Protein AF-A0A1Q3ULG1-F1 (afdb_monomer_lite)

Radius of gyration: 17.2 Å; chains: 1; bounding box: 39×34×48 Å

Structure (mmCIF, N/CA/C/O backbone):
data_AF-A0A1Q3ULG1-F1
#
_entry.id   AF-A0A1Q3ULG1-F1
#
loop_
_atom_site.group_PDB
_atom_site.id
_atom_site.type_symbol
_atom_site.label_atom_id
_atom_site.label_alt_id
_atom_site.label_comp_id
_atom_site.label_asym_id
_atom_site.label_entity_id
_atom_site.label_seq_id
_atom_site.pdbx_PDB_ins_code
_atom_site.Cartn_x
_atom_site.Cartn_y
_atom_site.Cartn_z
_atom_site.occupancy
_atom_site.B_iso_or_equiv
_atom_site.auth_seq_id
_atom_site.auth_comp_id
_atom_site.auth_asym_id
_atom_site.auth_atom_id
_atom_site.pdbx_PDB_model_num
ATOM 1 N N . MET A 1 1 ? -0.174 -8.444 -23.005 1.00 52.91 1 MET A N 1
ATOM 2 C CA . MET A 1 1 ? 0.351 -9.029 -21.732 1.00 52.91 1 MET A CA 1
ATOM 3 C C . MET A 1 1 ? 1.870 -8.876 -21.611 1.00 52.91 1 MET A C 1
ATOM 5 O O . MET A 1 1 ? 2.324 -8.535 -20.531 1.00 52.91 1 MET A O 1
ATOM 9 N N . ARG A 1 2 ? 2.656 -9.067 -22.691 1.00 59.84 2 ARG A N 1
ATOM 10 C CA . ARG A 1 2 ? 4.055 -8.578 -22.752 1.00 59.84 2 ARG A CA 1
ATOM 11 C C . ARG A 1 2 ? 4.136 -7.047 -22.811 1.00 59.84 2 ARG A C 1
ATOM 13 O O . ARG A 1 2 ? 5.069 -6.466 -22.284 1.00 59.84 2 ARG A O 1
ATOM 20 N N . ASP A 1 3 ? 3.102 -6.418 -23.359 1.00 74.88 3 ASP A N 1
ATOM 21 C CA . ASP A 1 3 ? 3.116 -4.992 -23.697 1.00 74.88 3 ASP A CA 1
ATOM 22 C C . ASP A 1 3 ? 3.191 -4.072 -22.470 1.00 74.88 3 ASP A C 1
ATOM 24 O O . ASP A 1 3 ? 3.969 -3.128 -22.480 1.00 74.88 3 ASP A O 1
ATOM 28 N N . GLU A 1 4 ? 2.459 -4.374 -21.388 1.00 80.62 4 GLU A N 1
ATOM 29 C CA . GLU A 1 4 ? 2.543 -3.586 -20.148 1.00 80.62 4 GLU A CA 1
ATOM 30 C C . GLU A 1 4 ? 3.914 -3.728 -19.485 1.00 80.62 4 GLU A C 1
ATOM 32 O O . GLU A 1 4 ? 4.510 -2.740 -19.079 1.00 80.62 4 GLU A O 1
ATOM 37 N N . PHE A 1 5 ? 4.427 -4.958 -19.399 1.00 81.12 5 PHE A N 1
ATOM 38 C CA . PHE A 1 5 ? 5.724 -5.257 -18.796 1.00 81.12 5 PHE A CA 1
ATOM 39 C C . PHE A 1 5 ? 6.861 -4.518 -19.520 1.00 81.12 5 PHE A C 1
ATOM 41 O O . PHE A 1 5 ? 7.727 -3.918 -18.885 1.00 81.12 5 PHE A O 1
ATOM 48 N N . ASP A 1 6 ? 6.831 -4.525 -20.853 1.00 85.62 6 ASP A N 1
ATOM 49 C CA . ASP A 1 6 ? 7.816 -3.832 -21.683 1.00 85.62 6 ASP A CA 1
ATOM 50 C C . ASP A 1 6 ? 7.650 -2.302 -21.607 1.00 85.62 6 ASP A C 1
ATOM 52 O O . ASP A 1 6 ? 8.640 -1.567 -21.651 1.00 85.62 6 ASP A O 1
ATOM 56 N N . GLU A 1 7 ? 6.421 -1.800 -21.440 1.00 86.75 7 GLU A N 1
ATOM 57 C CA . GLU A 1 7 ? 6.158 -0.373 -21.229 1.00 86.75 7 GLU A CA 1
ATOM 58 C C . GLU A 1 7 ? 6.724 0.123 -19.892 1.00 86.75 7 GLU A C 1
ATOM 60 O O . GLU A 1 7 ? 7.352 1.182 -19.865 1.00 86.75 7 GLU A O 1
ATOM 65 N N . GLN A 1 8 ? 6.596 -0.659 -18.812 1.00 87.94 8 GLN A N 1
ATOM 66 C CA . GLN A 1 8 ? 7.225 -0.347 -17.520 1.00 87.94 8 GLN A CA 1
ATOM 67 C C . GLN A 1 8 ? 8.741 -0.187 -17.665 1.00 87.94 8 GLN A C 1
ATOM 69 O O . GLN A 1 8 ? 9.297 0.829 -17.250 1.00 87.94 8 GLN A O 1
ATOM 74 N N . LEU A 1 9 ? 9.405 -1.158 -18.304 1.00 89.19 9 LEU A N 1
ATOM 75 C CA . LEU A 1 9 ? 10.852 -1.113 -18.535 1.00 89.19 9 LEU A CA 1
ATOM 76 C C . LEU A 1 9 ? 11.263 0.096 -19.371 1.00 89.19 9 LEU A C 1
ATOM 78 O O . LEU A 1 9 ? 12.255 0.755 -19.082 1.00 89.19 9 LEU A O 1
ATOM 82 N N . LYS A 1 10 ? 10.490 0.417 -20.409 1.00 88.44 10 LYS A N 1
ATOM 83 C CA . LYS A 1 10 ? 10.790 1.557 -21.274 1.00 88.44 10 LYS A CA 1
ATOM 84 C C . LYS A 1 10 ? 10.717 2.892 -20.530 1.00 88.44 10 LYS A C 1
ATOM 86 O O . LYS A 1 10 ? 11.463 3.806 -20.871 1.00 88.44 10 LYS A O 1
ATOM 91 N N . VAL A 1 11 ? 9.783 3.030 -19.590 1.00 86.75 11 VAL A N 1
ATOM 92 C CA . VAL A 1 11 ? 9.526 4.300 -18.897 1.00 86.75 11 VAL A CA 1
ATOM 93 C C . VAL A 1 11 ? 10.407 4.466 -17.662 1.00 86.75 11 VAL A C 1
ATOM 95 O O . VAL A 1 11 ? 10.855 5.577 -17.397 1.00 86.75 11 VAL A O 1
ATOM 98 N N . PHE A 1 12 ? 10.659 3.389 -16.920 1.00 86.81 12 PHE A N 1
ATOM 99 C CA . PHE A 1 12 ? 11.265 3.470 -15.589 1.00 86.81 12 PHE A CA 1
ATOM 100 C C . PHE A 1 12 ? 12.675 2.886 -15.491 1.00 86.81 12 PHE A C 1
ATOM 102 O O . PHE A 1 12 ? 13.294 3.012 -14.438 1.00 86.81 12 PHE A O 1
ATOM 109 N N . SER A 1 13 ? 13.201 2.263 -16.549 1.00 86.50 13 SER A N 1
ATOM 110 C CA . SER A 1 13 ? 14.554 1.700 -16.539 1.00 86.50 13 SER A CA 1
ATOM 111 C C . SER A 1 13 ? 15.532 2.553 -17.332 1.00 86.50 13 SER A C 1
ATOM 113 O O . SER A 1 13 ? 15.244 3.017 -18.436 1.00 86.50 13 SER A O 1
ATOM 115 N N . THR A 1 14 ? 16.742 2.691 -16.800 1.00 82.56 14 THR A N 1
ATOM 116 C CA . THR A 1 14 ? 17.884 3.200 -17.566 1.00 82.56 14 THR A CA 1
ATOM 117 C C . THR A 1 14 ? 18.517 2.071 -18.385 1.00 82.56 14 THR A C 1
ATOM 119 O O . THR A 1 14 ? 18.387 0.890 -18.053 1.00 82.56 14 THR A O 1
ATOM 122 N N . SER A 1 15 ? 19.233 2.407 -19.463 1.00 80.06 15 SER A N 1
ATOM 123 C CA . SER A 1 15 ? 19.935 1.401 -20.277 1.00 80.06 15 SER A CA 1
ATOM 124 C C . SER A 1 15 ? 21.000 0.631 -19.491 1.00 80.06 15 SER A C 1
ATOM 126 O O . SER A 1 15 ? 21.289 -0.513 -19.827 1.00 80.06 15 SER A O 1
ATOM 128 N N . GLU A 1 16 ? 21.571 1.243 -18.451 1.00 86.75 16 GLU A N 1
ATOM 129 C CA . GLU A 1 16 ? 22.626 0.655 -17.619 1.00 86.75 16 GLU A CA 1
ATOM 130 C C . GLU A 1 16 ? 22.080 -0.389 -16.630 1.00 86.75 16 GLU A C 1
ATOM 132 O O . GLU A 1 16 ? 22.762 -1.369 -16.340 1.00 86.75 16 GLU A O 1
ATOM 137 N N . ASN A 1 17 ? 20.823 -0.242 -16.187 1.00 90.75 17 ASN A N 1
ATOM 138 C CA . ASN A 1 17 ? 20.198 -1.089 -15.161 1.00 90.75 17 ASN A CA 1
ATOM 139 C C . ASN A 1 17 ? 18.977 -1.882 -15.662 1.00 90.75 17 ASN A C 1
ATOM 141 O O . ASN A 1 17 ? 18.183 -2.398 -14.867 1.00 90.75 17 ASN A O 1
ATOM 145 N N . LEU A 1 18 ? 18.829 -2.037 -16.982 1.00 92.38 18 LEU A N 1
ATOM 146 C CA . LEU A 1 18 ? 17.688 -2.725 -17.594 1.00 92.38 18 LEU A CA 1
ATOM 147 C C . LEU A 1 18 ? 17.491 -4.152 -17.052 1.00 92.38 18 LEU A C 1
ATOM 149 O O . LEU A 1 18 ? 16.367 -4.559 -16.753 1.00 92.38 18 LEU A O 1
ATOM 153 N N . ASP A 1 19 ? 18.577 -4.909 -16.881 1.00 94.25 19 ASP A N 1
ATOM 154 C CA . ASP A 1 19 ? 18.513 -6.281 -16.364 1.00 94.25 19 ASP A CA 1
ATOM 155 C C . ASP A 1 19 ? 18.068 -6.346 -14.896 1.00 94.25 19 ASP A C 1
ATOM 157 O O . ASP A 1 19 ? 17.386 -7.297 -14.502 1.00 94.25 19 ASP A O 1
ATOM 161 N N . VAL A 1 20 ? 18.425 -5.342 -14.087 1.00 94.81 20 VAL A N 1
ATOM 162 C CA . VAL A 1 20 ? 17.999 -5.230 -12.683 1.00 94.81 20 VAL A CA 1
ATOM 163 C C . VAL A 1 20 ? 16.495 -4.981 -12.628 1.00 94.81 20 VAL A C 1
ATOM 165 O O . VAL A 1 20 ? 15.762 -5.767 -12.025 1.00 94.81 20 VAL A O 1
ATOM 168 N N . SER A 1 21 ? 16.024 -3.966 -13.355 1.00 94.88 21 SER A N 1
ATOM 169 C CA . SER A 1 21 ? 14.599 -3.638 -13.468 1.00 94.88 21 SER A CA 1
ATOM 170 C C . SER A 1 21 ? 13.768 -4.817 -13.982 1.00 94.88 21 SER A C 1
ATOM 172 O O . SER A 1 21 ? 12.706 -5.131 -13.444 1.00 94.88 21 SER A O 1
ATOM 174 N N . LYS A 1 22 ? 14.269 -5.535 -14.995 1.00 95.06 22 LYS A N 1
ATOM 175 C CA . LYS A 1 22 ? 13.591 -6.705 -15.566 1.00 95.06 22 LYS A CA 1
ATOM 176 C C . LYS A 1 22 ? 13.447 -7.837 -14.558 1.00 95.06 22 LYS A C 1
ATOM 178 O O . LYS A 1 22 ? 12.365 -8.412 -14.460 1.00 95.06 22 LYS A O 1
ATOM 183 N N . LYS A 1 23 ? 14.503 -8.156 -13.803 1.00 95.94 23 LYS A N 1
ATOM 184 C CA . LYS A 1 23 ? 14.441 -9.174 -12.739 1.00 95.94 23 LYS A CA 1
ATOM 185 C C . LYS A 1 23 ? 13.484 -8.759 -11.624 1.00 95.94 23 LYS A C 1
ATOM 187 O O . LYS A 1 23 ? 12.723 -9.597 -11.146 1.00 95.94 23 LYS A O 1
ATOM 192 N N . TYR A 1 24 ? 13.488 -7.481 -11.251 1.00 96.44 24 TYR A N 1
ATOM 193 C CA . TYR A 1 24 ? 12.581 -6.937 -10.244 1.00 96.44 24 TYR A CA 1
ATOM 194 C C . TYR A 1 24 ? 11.114 -7.079 -10.670 1.00 96.44 24 TYR A C 1
ATOM 196 O O . TYR A 1 24 ? 10.314 -7.658 -9.936 1.00 96.44 24 TYR A O 1
ATOM 204 N N . LEU A 1 25 ? 10.768 -6.661 -11.893 1.00 94.94 25 LEU A N 1
ATOM 205 C CA . LEU A 1 25 ? 9.417 -6.840 -12.431 1.00 94.94 25 LEU A CA 1
ATOM 206 C C . LEU A 1 25 ? 9.044 -8.318 -12.561 1.00 94.94 25 LEU A C 1
ATOM 208 O O . LEU A 1 25 ? 7.949 -8.700 -12.177 1.00 94.94 25 LEU A O 1
ATOM 212 N N . GLN A 1 26 ? 9.936 -9.185 -13.047 1.00 95.12 26 GLN A N 1
ATOM 213 C CA . GLN A 1 26 ? 9.648 -10.626 -13.118 1.00 95.12 26 GLN A CA 1
ATOM 214 C C . GLN A 1 26 ? 9.285 -11.223 -11.756 1.00 95.12 26 GLN A C 1
ATOM 216 O O . GLN A 1 26 ? 8.509 -12.176 -11.696 1.00 95.12 26 GLN A O 1
ATOM 221 N N . LYS A 1 27 ? 9.857 -10.678 -10.679 1.00 97.12 27 LYS A N 1
ATOM 222 C CA . LYS A 1 27 ? 9.652 -11.162 -9.318 1.00 97.12 27 LYS A CA 1
ATOM 223 C C . LYS A 1 27 ? 8.405 -10.578 -8.653 1.00 97.12 27 LYS A C 1
ATOM 225 O O . LYS A 1 27 ? 7.692 -11.320 -7.983 1.00 97.12 27 LYS A O 1
ATOM 230 N N . TYR A 1 28 ? 8.156 -9.280 -8.822 1.00 97.75 28 TYR A N 1
ATOM 231 C CA . TYR A 1 28 ? 7.163 -8.547 -8.027 1.00 97.75 28 TYR A CA 1
ATOM 232 C C . TYR A 1 28 ? 6.005 -7.964 -8.824 1.00 97.75 28 TYR A C 1
ATOM 234 O O . TYR A 1 28 ? 5.050 -7.469 -8.228 1.00 97.75 28 TYR A O 1
ATOM 242 N N . TRP A 1 29 ? 6.051 -7.998 -10.154 1.00 96.00 29 TRP A N 1
ATOM 243 C CA . TRP A 1 29 ? 4.947 -7.494 -10.957 1.00 96.00 29 TRP A CA 1
ATOM 244 C C . TRP A 1 29 ? 3.677 -8.293 -10.675 1.00 96.00 29 TRP A C 1
ATOM 246 O O . TRP A 1 29 ? 3.656 -9.524 -10.770 1.00 96.00 29 TRP A O 1
ATOM 256 N N . LEU A 1 30 ? 2.599 -7.586 -10.340 1.00 95.94 30 LEU A N 1
ATOM 257 C CA . LEU A 1 30 ? 1.300 -8.215 -10.183 1.00 95.94 30 LEU A CA 1
ATOM 258 C C . LEU A 1 30 ? 0.656 -8.355 -11.564 1.00 95.94 30 LEU A C 1
ATOM 260 O O . LEU A 1 30 ? 0.218 -7.373 -12.158 1.00 95.94 30 LEU A O 1
ATOM 264 N N . PHE A 1 31 ? 0.582 -9.577 -12.084 1.00 92.75 31 PHE A N 1
ATOM 265 C CA . PHE A 1 31 ? -0.080 -9.825 -13.362 1.00 92.75 31 PHE A CA 1
ATOM 266 C C . PHE A 1 31 ? -1.588 -9.569 -13.278 1.00 92.75 31 PHE A C 1
ATOM 268 O O . PHE A 1 31 ? -2.219 -9.809 -12.251 1.00 92.75 31 PHE A O 1
ATOM 275 N N . GLU A 1 32 ? -2.179 -9.125 -14.390 1.00 91.19 32 GLU A N 1
ATOM 276 C CA . GLU A 1 32 ? -3.606 -8.790 -14.466 1.00 91.19 32 GLU A CA 1
ATOM 277 C C . GLU A 1 32 ? -4.507 -9.939 -14.018 1.00 91.19 32 GLU A C 1
ATOM 279 O O . GLU A 1 32 ? -5.438 -9.728 -13.248 1.00 91.19 32 GLU A O 1
ATOM 284 N N . LYS A 1 33 ? -4.207 -11.159 -14.471 1.00 93.81 33 LYS A N 1
ATOM 285 C CA . LYS A 1 33 ? -4.973 -12.348 -14.106 1.00 93.81 33 LYS A CA 1
ATOM 286 C C . LYS A 1 33 ? -4.990 -12.548 -12.587 1.00 93.81 33 LYS A C 1
ATOM 288 O O . LYS A 1 33 ? -6.065 -12.641 -12.004 1.00 93.81 33 LYS A O 1
ATOM 293 N N . ASP A 1 34 ? -3.818 -12.525 -11.952 1.00 96.00 34 ASP A N 1
ATOM 294 C CA . ASP A 1 34 ? -3.686 -12.648 -10.496 1.00 96.00 34 ASP A CA 1
ATOM 295 C C . ASP A 1 34 ? -4.412 -11.508 -9.772 1.00 96.00 34 ASP A C 1
ATOM 297 O O . ASP A 1 34 ? -5.059 -11.730 -8.746 1.00 96.00 34 ASP A O 1
ATOM 301 N N . TYR A 1 35 ? -4.328 -10.283 -10.305 1.00 95.75 35 TYR A N 1
ATOM 302 C CA . TYR A 1 35 ? -5.064 -9.143 -9.771 1.00 95.75 35 TYR A CA 1
ATOM 303 C C . TYR A 1 35 ? -6.573 -9.391 -9.812 1.00 95.75 35 TYR A C 1
ATOM 305 O O . TYR A 1 35 ? -7.225 -9.298 -8.777 1.00 95.75 35 TYR A O 1
ATOM 313 N N . LEU A 1 36 ? -7.130 -9.737 -10.972 1.00 95.81 36 LEU A N 1
ATOM 314 C CA . LEU A 1 36 ? -8.569 -9.934 -11.147 1.00 95.81 36 LEU A CA 1
ATOM 315 C C . LEU A 1 36 ? -9.103 -11.114 -10.323 1.00 95.81 36 LEU A C 1
ATOM 317 O O . LEU A 1 36 ? -10.197 -11.015 -9.770 1.00 95.81 36 LEU A O 1
ATOM 321 N N . GLU A 1 37 ? -8.343 -12.206 -10.221 1.00 97.50 37 GLU A N 1
ATOM 322 C CA . GLU A 1 37 ? -8.782 -13.438 -9.554 1.00 97.50 37 GLU A CA 1
ATOM 323 C C . GLU A 1 37 ? -8.637 -13.382 -8.025 1.00 97.50 37 GLU A C 1
ATOM 325 O O . GLU A 1 37 ? -9.538 -13.835 -7.318 1.00 97.50 37 GLU A O 1
ATOM 330 N N . LYS A 1 38 ? -7.535 -12.827 -7.496 1.00 97.94 38 LYS A N 1
ATOM 331 C CA . LYS A 1 38 ? -7.249 -12.806 -6.045 1.00 97.94 38 LYS A CA 1
ATOM 332 C C . LYS A 1 38 ? -7.442 -11.427 -5.421 1.00 97.94 38 LYS A C 1
ATOM 334 O O . LYS A 1 38 ? -8.138 -11.291 -4.418 1.00 97.94 38 LYS A O 1
ATOM 339 N N . TRP A 1 39 ? -6.804 -10.402 -5.975 1.00 98.19 39 TRP A N 1
ATOM 340 C CA . TRP A 1 39 ? -6.588 -9.139 -5.257 1.00 98.19 39 TRP A CA 1
ATOM 341 C C . TRP A 1 39 ? -7.709 -8.121 -5.432 1.00 98.19 39 TRP A C 1
ATOM 343 O O . TRP A 1 39 ? -8.029 -7.398 -4.493 1.00 98.19 39 TRP A O 1
ATOM 353 N N . GLN A 1 40 ? -8.350 -8.075 -6.597 1.00 96.56 40 GLN A N 1
ATOM 354 C CA . GLN A 1 40 ? -9.458 -7.167 -6.864 1.00 96.56 40 GLN A CA 1
ATOM 355 C C . GLN A 1 40 ? -10.659 -7.437 -5.938 1.00 96.56 40 GLN A C 1
ATOM 357 O O . GLN A 1 40 ? -11.216 -6.462 -5.429 1.00 96.56 40 GLN A O 1
ATOM 362 N N . PRO A 1 41 ? -11.071 -8.693 -5.664 1.00 97.56 41 PRO A N 1
ATOM 363 C CA . PRO A 1 41 ? -12.104 -8.960 -4.663 1.00 97.56 41 PRO A CA 1
ATOM 364 C C . PRO A 1 41 ? -11.758 -8.404 -3.275 1.00 97.56 41 PRO A C 1
ATOM 366 O O . PRO A 1 41 ? -12.617 -7.800 -2.634 1.00 97.56 41 PRO A O 1
ATOM 369 N N . ILE A 1 42 ? -10.499 -8.541 -2.838 1.00 97.94 42 ILE A N 1
ATOM 370 C CA . ILE A 1 42 ? -10.023 -8.013 -1.550 1.00 97.94 42 ILE A CA 1
ATOM 371 C C . ILE A 1 42 ? -10.050 -6.479 -1.560 1.00 97.94 42 ILE A C 1
ATOM 373 O O . ILE A 1 42 ? -10.613 -5.868 -0.651 1.00 97.94 42 ILE A O 1
ATOM 377 N N . GLN A 1 43 ? -9.528 -5.851 -2.619 1.00 96.88 43 GLN A N 1
ATOM 378 C CA . GLN A 1 43 ? -9.557 -4.397 -2.786 1.00 96.88 43 GLN A CA 1
ATOM 379 C C . GLN A 1 43 ? -10.991 -3.860 -2.717 1.00 96.88 43 GLN A C 1
ATOM 381 O O . GLN A 1 43 ? -11.249 -2.921 -1.977 1.00 96.88 43 GLN A O 1
ATOM 386 N N . LYS A 1 44 ? -11.936 -4.482 -3.435 1.00 95.56 44 LYS A N 1
ATOM 387 C CA . LYS A 1 44 ? -13.356 -4.086 -3.451 1.00 95.56 44 LYS A CA 1
ATOM 388 C C . LYS A 1 44 ? -14.036 -4.239 -2.089 1.00 95.56 44 LYS A C 1
ATOM 390 O O . LYS A 1 44 ? -14.973 -3.499 -1.790 1.00 95.56 44 LYS A O 1
ATOM 395 N N . ALA A 1 45 ? -13.595 -5.200 -1.278 1.00 96.25 45 ALA A N 1
ATOM 396 C CA . ALA A 1 45 ? -14.105 -5.393 0.075 1.00 96.25 45 ALA A CA 1
ATOM 397 C C . ALA A 1 45 ? -13.591 -4.322 1.054 1.00 96.25 45 ALA A C 1
ATOM 399 O O . ALA A 1 45 ? -14.320 -3.924 1.962 1.00 96.25 45 ALA A O 1
ATOM 400 N N . LEU A 1 46 ? -12.353 -3.852 0.872 1.00 96.94 46 LEU A N 1
ATOM 401 C CA . LEU A 1 46 ? -11.728 -2.838 1.725 1.00 96.94 46 LEU A CA 1
ATOM 402 C C . LEU A 1 46 ? -12.101 -1.412 1.312 1.00 96.94 46 LEU A C 1
ATOM 404 O O . LEU A 1 46 ? -12.497 -0.609 2.157 1.00 96.94 46 LEU A O 1
ATOM 408 N N . PHE A 1 47 ? -12.009 -1.109 0.020 1.00 95.94 47 PHE A N 1
ATOM 409 C CA . PHE A 1 47 ? -12.068 0.240 -0.534 1.00 95.94 47 PHE A CA 1
ATOM 410 C C . PHE A 1 47 ? -13.290 0.436 -1.433 1.00 95.94 47 PHE A C 1
ATOM 412 O O . PHE A 1 47 ? -13.737 -0.490 -2.116 1.00 95.94 47 PHE A O 1
ATOM 419 N N . LYS A 1 48 ? -13.817 1.662 -1.464 1.00 92.44 48 LYS A N 1
ATOM 420 C CA . LYS A 1 48 ? -14.829 2.084 -2.434 1.00 92.44 48 LYS A CA 1
ATOM 421 C C . LYS A 1 48 ? -14.212 2.157 -3.831 1.00 92.44 48 LYS A C 1
ATOM 423 O O . LYS A 1 48 ? -13.100 2.646 -4.016 1.00 92.44 48 LYS A O 1
ATOM 428 N N . ASN A 1 49 ? -14.947 1.665 -4.827 1.00 83.25 49 ASN A N 1
ATOM 429 C CA . ASN A 1 49 ? -14.520 1.755 -6.223 1.00 83.25 49 ASN A CA 1
ATOM 430 C C . ASN A 1 49 ? -14.605 3.200 -6.716 1.00 83.25 49 ASN A C 1
ATOM 432 O O . ASN A 1 49 ? -15.613 3.858 -6.474 1.00 83.25 49 ASN A O 1
ATOM 436 N N . ASN A 1 50 ? -13.612 3.627 -7.502 1.00 82.69 50 ASN A N 1
ATOM 437 C CA . ASN A 1 50 ? -13.552 4.959 -8.118 1.00 82.69 50 ASN A CA 1
ATOM 438 C C . ASN A 1 50 ? -13.638 6.107 -7.100 1.00 82.69 50 ASN A C 1
ATOM 440 O O . ASN A 1 50 ? -14.201 7.155 -7.399 1.00 82.69 50 ASN A O 1
ATOM 444 N N . THR A 1 51 ? -13.099 5.895 -5.901 1.00 87.19 51 THR A N 1
ATOM 445 C CA . THR A 1 51 ? -13.040 6.908 -4.848 1.00 87.19 51 THR A CA 1
ATOM 446 C C . THR A 1 51 ? -11.600 7.363 -4.662 1.00 87.19 51 THR A C 1
ATOM 448 O O . THR A 1 51 ? -10.667 6.558 -4.706 1.00 87.19 51 THR A O 1
ATOM 451 N N . PHE A 1 52 ? -11.440 8.664 -4.454 1.00 90.25 52 PHE A N 1
ATOM 452 C CA . PHE A 1 52 ? -10.168 9.344 -4.234 1.00 90.25 52 PHE A CA 1
ATOM 453 C C . PHE A 1 52 ? -10.319 10.232 -3.011 1.00 90.25 52 PHE A C 1
ATOM 455 O O . PHE A 1 52 ? -11.404 10.758 -2.764 1.00 90.25 52 PHE A O 1
ATOM 462 N N . PHE A 1 53 ? -9.242 10.440 -2.261 1.00 91.19 53 PHE A N 1
ATOM 463 C CA . PHE A 1 53 ? -9.243 11.505 -1.264 1.00 91.19 53 PHE A CA 1
ATOM 464 C C . PHE A 1 53 ? -9.537 12.851 -1.974 1.00 91.19 53 PHE A C 1
ATOM 466 O O . PHE A 1 53 ? -9.024 13.076 -3.071 1.00 91.19 53 PHE A O 1
ATOM 473 N N . PRO A 1 54 ? -10.401 13.736 -1.435 1.00 92.50 54 PRO A N 1
ATOM 474 C CA . PRO A 1 54 ? -10.913 13.807 -0.061 1.00 92.50 54 PRO A CA 1
ATOM 475 C C . PRO A 1 54 ? -12.159 12.960 0.246 1.00 92.50 54 PRO A C 1
ATOM 477 O O . PRO A 1 54 ? -12.650 12.984 1.373 1.00 92.50 54 PRO A O 1
ATOM 480 N N . GLU A 1 55 ? -12.714 12.208 -0.700 1.00 92.31 55 GLU A N 1
ATOM 481 C CA . GLU A 1 55 ? -13.843 11.329 -0.390 1.00 92.31 55 GLU A CA 1
ATOM 482 C C . GLU A 1 55 ? -13.413 10.187 0.543 1.00 92.31 55 GLU A C 1
ATOM 484 O O . GLU A 1 55 ? -12.256 9.759 0.556 1.00 92.31 55 GLU A O 1
ATOM 489 N N . PHE A 1 56 ? -14.347 9.675 1.350 1.00 92.88 56 PHE A N 1
ATOM 490 C CA . PHE A 1 56 ? -14.068 8.556 2.250 1.00 92.88 56 PHE A CA 1
ATOM 491 C C . PHE A 1 56 ? -13.826 7.261 1.468 1.00 92.88 56 PHE A C 1
ATOM 493 O O . PHE A 1 56 ? -14.779 6.696 0.928 1.00 92.88 56 PHE A O 1
ATOM 500 N N . VAL A 1 57 ? -12.580 6.774 1.447 1.00 95.00 57 VAL A N 1
ATOM 501 C CA . VAL A 1 57 ? -12.110 5.703 0.546 1.00 95.00 57 VAL A CA 1
ATOM 502 C C . VAL A 1 57 ? -12.454 4.277 0.983 1.00 95.00 57 VAL A C 1
ATOM 504 O O . VAL A 1 57 ? -12.318 3.361 0.177 1.00 95.00 57 VAL A O 1
ATOM 507 N N . PHE A 1 58 ? -12.909 4.043 2.217 1.00 95.56 58 PHE A N 1
ATOM 508 C CA . PHE A 1 58 ? -13.170 2.688 2.726 1.00 95.56 58 PHE A CA 1
ATOM 509 C C . PHE A 1 58 ? -14.643 2.265 2.596 1.00 95.56 58 PHE A C 1
ATOM 511 O O . PHE A 1 58 ? -15.562 3.069 2.746 1.00 95.56 58 PHE A O 1
ATOM 518 N N . ASN A 1 59 ? -14.868 0.977 2.324 1.00 90.06 59 ASN A N 1
ATOM 519 C CA . ASN A 1 59 ? -16.193 0.354 2.177 1.00 90.06 59 ASN A CA 1
ATOM 520 C C . ASN A 1 59 ? -16.699 -0.301 3.473 1.00 90.06 59 ASN A C 1
ATOM 522 O O . ASN A 1 59 ? -17.903 -0.418 3.702 1.00 90.06 59 ASN A O 1
ATOM 526 N N . LYS A 1 60 ? -15.772 -0.780 4.306 1.00 77.44 60 LYS A N 1
ATOM 527 C CA . LYS A 1 60 ? -16.052 -1.574 5.505 1.00 77.44 60 LYS A CA 1
ATOM 528 C C . LYS A 1 60 ? -16.011 -0.687 6.750 1.00 77.44 60 LYS A C 1
ATOM 530 O O . LYS A 1 60 ? -15.276 0.294 6.789 1.00 77.44 60 LYS A O 1
ATOM 535 N N . LYS A 1 61 ? -16.772 -1.065 7.787 1.00 83.44 61 LYS A N 1
ATOM 536 C CA . LYS A 1 61 ? -16.573 -0.534 9.144 1.00 83.44 61 LYS A CA 1
ATOM 537 C C . LYS A 1 61 ? -15.203 -0.995 9.632 1.00 83.44 61 LYS A C 1
ATOM 539 O O . LYS A 1 61 ? -15.055 -2.121 10.105 1.00 83.44 61 LYS A O 1
ATOM 544 N N . LEU A 1 62 ? -14.215 -0.149 9.407 1.00 92.12 62 LEU A N 1
ATOM 545 C CA . LEU A 1 62 ? -12.841 -0.315 9.838 1.00 92.12 62 LEU A CA 1
ATOM 546 C C . LEU A 1 62 ?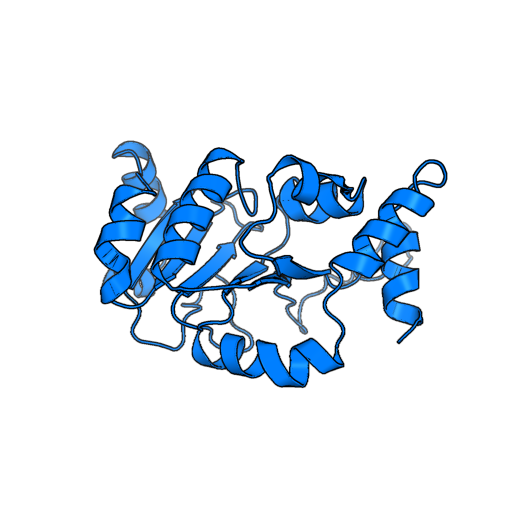 -12.552 0.762 10.875 1.00 92.12 62 LEU A C 1
ATOM 548 O O . LEU A 1 62 ? -13.128 1.849 10.823 1.00 92.12 62 LEU A O 1
ATOM 552 N N . GLN A 1 63 ? -11.663 0.440 11.801 1.00 95.06 63 GLN A N 1
ATOM 553 C CA . GLN A 1 63 ? -10.990 1.449 12.599 1.00 95.06 63 GLN A CA 1
ATOM 554 C C . GLN A 1 63 ? -10.077 2.238 11.666 1.00 95.06 63 GLN A C 1
ATOM 556 O O . GLN A 1 63 ? -9.405 1.637 10.820 1.00 95.06 63 GLN A O 1
ATOM 561 N N . ILE A 1 64 ? -10.094 3.562 11.796 1.00 95.75 64 ILE A N 1
ATOM 562 C CA . ILE A 1 64 ? -9.312 4.456 10.949 1.00 95.75 64 ILE A CA 1
ATOM 563 C C . ILE A 1 64 ? -8.170 5.043 11.766 1.00 95.75 64 ILE A C 1
ATOM 565 O O . ILE A 1 64 ? -8.363 5.513 12.883 1.00 95.75 64 ILE A O 1
ATOM 569 N N . PHE A 1 65 ? -6.976 5.033 11.185 1.00 95.25 65 PHE A N 1
ATOM 570 C CA . PHE A 1 65 ? -5.803 5.699 11.736 1.00 95.25 65 PHE A CA 1
ATOM 571 C C . PHE A 1 65 ? -5.109 6.471 10.621 1.00 95.25 65 PHE A C 1
ATOM 573 O O . PHE A 1 65 ? -4.991 5.970 9.505 1.00 95.25 65 PHE A O 1
ATOM 580 N N . VAL A 1 66 ? -4.667 7.695 10.896 1.00 95.38 66 VAL A N 1
ATOM 581 C CA . VAL A 1 66 ? -4.130 8.593 9.868 1.00 95.38 66 VAL A CA 1
ATOM 582 C C . VAL A 1 66 ? -2.789 9.155 10.317 1.00 95.38 66 VAL A C 1
ATOM 584 O O . VAL A 1 66 ? -2.659 9.579 11.463 1.00 95.38 66 VAL A O 1
ATOM 587 N N . THR A 1 67 ? -1.815 9.188 9.407 1.00 94.62 67 THR A N 1
ATOM 588 C CA . THR A 1 67 ? -0.492 9.807 9.603 1.00 94.62 67 THR A CA 1
ATOM 589 C C . THR A 1 67 ? -0.175 10.787 8.477 1.00 94.62 67 THR A C 1
ATOM 591 O O . THR A 1 67 ? -0.856 10.809 7.444 1.00 94.62 67 THR A O 1
ATOM 594 N N . GLY A 1 68 ? 0.886 11.581 8.644 1.00 92.50 68 GLY A N 1
ATOM 595 C CA . GLY A 1 68 ? 1.478 12.316 7.528 1.00 92.50 68 GLY A CA 1
ATOM 596 C C . GLY A 1 68 ? 1.958 11.368 6.421 1.00 92.50 68 GLY A C 1
ATOM 597 O O . GLY A 1 68 ? 2.397 10.249 6.692 1.00 92.50 68 GLY A O 1
ATOM 598 N N . GLY A 1 69 ? 1.837 11.812 5.170 1.00 90.06 69 GLY A N 1
ATOM 599 C CA . GLY A 1 69 ? 2.250 11.065 3.981 1.00 90.06 69 GLY A CA 1
ATOM 600 C C . GLY A 1 69 ? 3.401 11.717 3.219 1.00 90.06 69 GLY A C 1
ATOM 601 O O . GLY A 1 69 ? 4.292 12.334 3.800 1.00 90.06 69 GLY A O 1
ATOM 602 N N . GLY A 1 70 ? 3.382 11.573 1.892 1.00 86.38 70 GLY A N 1
ATOM 603 C CA . GLY A 1 70 ? 4.420 12.090 0.993 1.00 86.38 70 GLY A CA 1
ATOM 604 C C . GLY A 1 70 ? 5.352 11.001 0.465 1.00 86.38 70 GLY A C 1
ATOM 605 O O . GLY A 1 70 ? 6.341 11.297 -0.186 1.00 86.38 70 GLY A O 1
ATOM 606 N N . ARG A 1 71 ? 5.062 9.738 0.765 1.00 91.00 71 ARG A N 1
ATOM 607 C CA . ARG A 1 71 ? 5.568 8.529 0.104 1.00 91.00 71 ARG A CA 1
ATOM 608 C C . ARG A 1 71 ? 4.783 7.332 0.628 1.00 91.00 71 ARG A C 1
ATOM 610 O O . ARG A 1 71 ? 4.051 7.468 1.602 1.00 91.00 71 ARG A O 1
ATOM 617 N N . ILE A 1 72 ? 4.928 6.165 -0.002 1.00 92.62 72 ILE A N 1
ATOM 618 C CA . ILE A 1 72 ? 4.214 4.958 0.443 1.00 92.62 72 ILE A CA 1
ATOM 619 C C . ILE A 1 72 ? 4.697 4.522 1.832 1.00 92.62 72 ILE A C 1
ATOM 621 O O . ILE A 1 72 ? 3.877 4.333 2.721 1.00 92.62 72 ILE A O 1
ATOM 625 N N . PHE A 1 73 ? 6.015 4.390 2.019 1.00 89.50 73 PHE A N 1
ATOM 626 C CA . PHE A 1 73 ? 6.618 4.039 3.305 1.00 89.50 73 PHE A CA 1
ATOM 627 C C . PHE A 1 73 ? 7.978 4.724 3.480 1.00 89.50 73 PHE A C 1
ATOM 629 O O . PHE A 1 73 ? 8.835 4.620 2.604 1.00 89.50 73 PHE A O 1
ATOM 636 N N . PRO A 1 74 ? 8.244 5.364 4.623 1.00 91.00 74 PRO A N 1
ATOM 637 C CA . PRO A 1 74 ? 9.568 5.369 5.235 1.00 91.00 74 PRO A CA 1
ATOM 638 C C . PRO A 1 74 ? 10.003 3.954 5.653 1.00 91.00 74 PRO A C 1
ATOM 640 O O . PRO A 1 74 ? 9.164 3.107 5.952 1.00 91.00 74 PRO A O 1
ATOM 643 N N . GLN A 1 75 ? 11.312 3.708 5.781 1.00 94.88 75 GLN A N 1
ATOM 644 C CA . GLN A 1 75 ? 11.811 2.411 6.264 1.00 94.88 75 GLN A CA 1
ATOM 645 C C . GLN A 1 75 ? 11.223 2.023 7.635 1.00 94.88 75 GLN A C 1
ATOM 647 O O . GLN A 1 75 ? 10.829 0.877 7.825 1.00 94.88 75 GLN A O 1
ATOM 652 N N . SER A 1 76 ? 11.144 2.965 8.583 1.00 94.75 76 SER A N 1
ATOM 653 C CA . SER A 1 76 ? 10.561 2.736 9.917 1.00 94.75 76 SER A CA 1
ATOM 654 C C . SER A 1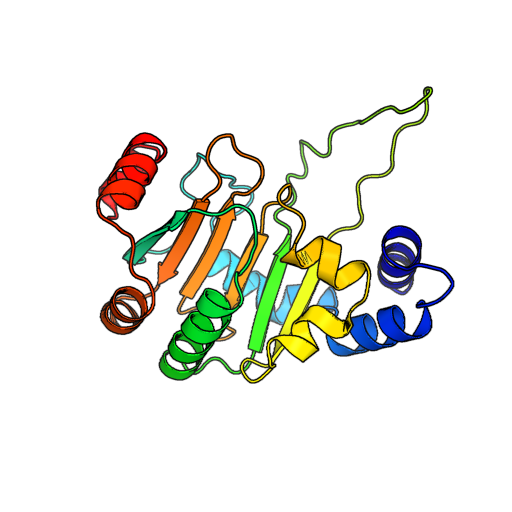 76 ? 9.116 2.248 9.846 1.00 94.75 76 SER A C 1
ATOM 656 O O . SER A 1 76 ? 8.716 1.336 10.570 1.00 94.75 76 SER A O 1
ATOM 658 N N . ASP A 1 77 ? 8.349 2.838 8.940 1.00 94.88 77 ASP A N 1
ATOM 659 C CA . ASP A 1 77 ? 6.922 2.592 8.792 1.00 94.88 77 ASP A CA 1
ATOM 660 C C . ASP A 1 77 ? 6.691 1.268 8.068 1.00 94.88 77 ASP A C 1
ATOM 662 O O . ASP A 1 77 ? 5.722 0.570 8.355 1.00 94.88 77 ASP A O 1
ATOM 666 N N . PHE A 1 78 ? 7.605 0.882 7.173 1.00 96.81 78 PHE A N 1
ATOM 667 C CA . PHE A 1 78 ? 7.602 -0.443 6.571 1.00 96.81 78 PHE A CA 1
ATOM 668 C C . PHE A 1 78 ? 7.903 -1.543 7.600 1.00 96.81 78 PHE A C 1
ATOM 670 O O . PHE A 1 78 ? 7.219 -2.566 7.620 1.00 96.81 78 PHE A O 1
ATOM 677 N N . GLU A 1 79 ? 8.873 -1.344 8.495 1.00 97.50 79 GLU A N 1
ATOM 678 C CA . GLU A 1 79 ? 9.139 -2.316 9.568 1.00 97.50 79 GLU A CA 1
ATOM 679 C C . GLU A 1 79 ? 7.958 -2.416 10.553 1.00 97.50 79 GLU A C 1
ATOM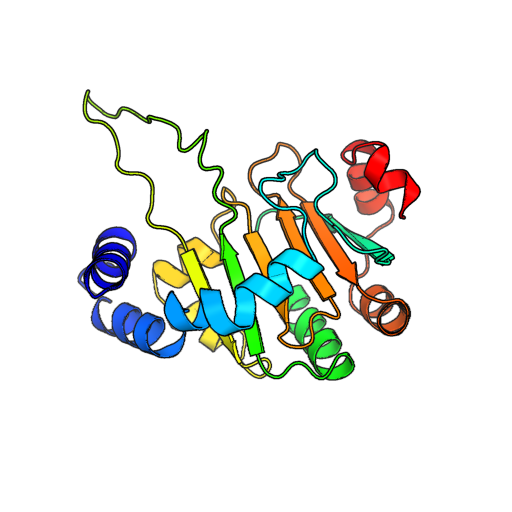 681 O O . GLU A 1 79 ? 7.569 -3.518 10.945 1.00 97.50 79 GLU A O 1
ATOM 686 N N . SER A 1 80 ? 7.314 -1.287 10.860 1.00 97.44 80 SER A N 1
ATOM 687 C CA . SER A 1 80 ? 6.057 -1.226 11.627 1.00 97.44 80 SER A CA 1
ATOM 688 C C . SER A 1 80 ? 4.930 -2.000 10.927 1.00 97.44 80 SER A C 1
ATOM 690 O O . SER A 1 80 ? 4.221 -2.807 11.541 1.00 97.44 80 SER A O 1
ATOM 692 N N . LEU A 1 81 ? 4.813 -1.846 9.602 1.00 97.44 81 LEU A N 1
ATOM 693 C CA . LEU A 1 81 ? 3.836 -2.577 8.800 1.00 97.44 81 LEU A CA 1
ATOM 694 C C . LEU A 1 81 ? 4.089 -4.085 8.844 1.00 97.44 81 LEU A C 1
ATOM 696 O O . LEU A 1 81 ? 3.138 -4.859 8.910 1.00 97.44 81 LEU A O 1
ATOM 700 N N . LYS A 1 82 ? 5.348 -4.534 8.840 1.00 98.12 82 LYS A N 1
ATOM 701 C CA . LYS A 1 82 ? 5.680 -5.966 8.932 1.00 98.12 82 LYS A CA 1
ATOM 702 C C . LYS A 1 82 ? 5.207 -6.591 10.238 1.00 98.12 82 LYS A C 1
ATOM 704 O O . LYS A 1 82 ? 4.728 -7.726 10.225 1.00 98.12 82 LYS A O 1
ATOM 709 N N . ILE A 1 83 ? 5.284 -5.859 11.348 1.00 98.25 83 ILE A N 1
ATOM 710 C CA . ILE A 1 83 ? 4.740 -6.308 12.638 1.00 98.25 83 ILE A CA 1
ATOM 711 C C . ILE A 1 83 ? 3.217 -6.449 12.543 1.00 98.25 83 ILE A C 1
ATOM 713 O O . ILE A 1 83 ? 2.665 -7.482 12.939 1.00 98.25 83 ILE A O 1
ATOM 717 N N . CYS A 1 84 ? 2.547 -5.467 11.937 1.00 98.19 84 CYS A N 1
ATOM 718 C CA . CYS A 1 84 ? 1.106 -5.509 11.694 1.00 98.19 84 CYS A CA 1
ATOM 719 C C . CYS A 1 84 ? 0.705 -6.687 10.786 1.00 98.19 84 CYS A C 1
ATOM 721 O O . CYS A 1 84 ? -0.192 -7.444 11.150 1.00 98.19 84 CYS A O 1
ATOM 723 N N . MET A 1 85 ? 1.411 -6.904 9.669 1.00 98.44 85 MET A N 1
ATOM 724 C CA . MET A 1 85 ? 1.187 -8.017 8.731 1.00 98.44 85 MET A CA 1
ATOM 725 C C . MET A 1 85 ? 1.379 -9.385 9.391 1.00 98.44 85 MET A C 1
ATOM 727 O O . MET A 1 85 ? 0.610 -10.319 9.162 1.00 98.44 85 MET A O 1
ATOM 731 N N . ASN A 1 86 ? 2.386 -9.514 10.256 1.00 98.25 86 ASN A N 1
ATOM 732 C CA . ASN A 1 86 ? 2.585 -10.733 11.030 1.00 98.25 86 ASN A CA 1
ATOM 733 C C . ASN A 1 86 ? 1.414 -10.981 11.996 1.00 98.25 86 ASN A C 1
ATOM 735 O O . ASN A 1 86 ? 0.979 -12.119 12.168 1.00 98.25 86 ASN A O 1
ATOM 739 N N . LYS A 1 87 ? 0.866 -9.920 12.604 1.00 98.25 87 LYS A N 1
ATOM 740 C CA . LYS A 1 87 ? -0.288 -10.016 13.507 1.00 98.25 87 LYS A CA 1
ATOM 741 C C . LYS A 1 87 ? -1.588 -10.369 12.777 1.00 98.25 87 LYS A C 1
ATOM 743 O O . LYS A 1 87 ? -2.386 -11.126 13.328 1.00 98.25 87 LYS A O 1
ATOM 748 N N . SER A 1 88 ? -1.801 -9.856 11.568 1.00 97.75 88 SER A N 1
ATOM 749 C CA . SER A 1 88 ? -2.952 -10.186 10.712 1.00 97.75 88 SER A CA 1
ATOM 750 C C . SER A 1 88 ? -2.821 -11.530 9.993 1.00 97.75 88 SER A C 1
ATOM 752 O O . SER A 1 88 ? -3.822 -12.044 9.493 1.00 97.75 88 SER A O 1
ATOM 754 N N . GLY A 1 89 ? -1.621 -12.119 9.970 1.00 98.25 89 GLY A N 1
ATOM 755 C CA . GLY A 1 89 ? -1.343 -13.395 9.313 1.00 98.25 89 GLY A CA 1
ATOM 756 C C . GLY A 1 89 ? -1.172 -13.285 7.796 1.00 98.25 89 GLY A C 1
ATOM 757 O O . GLY A 1 89 ? -1.346 -14.288 7.099 1.00 98.25 89 GLY A O 1
ATOM 758 N N . ASP A 1 90 ? -0.848 -12.093 7.286 1.00 98.69 90 ASP A N 1
ATOM 759 C CA . ASP A 1 90 ? -0.602 -11.876 5.861 1.00 98.69 90 ASP A CA 1
ATOM 760 C C . ASP A 1 90 ? 0.701 -12.543 5.416 1.00 98.69 90 ASP A C 1
ATOM 762 O O . ASP A 1 90 ? 1.734 -12.492 6.089 1.00 98.69 90 ASP A O 1
ATOM 766 N N . LYS A 1 91 ? 0.659 -13.160 4.238 1.00 98.62 91 LYS A N 1
ATOM 767 C CA . LYS A 1 91 ? 1.827 -13.784 3.595 1.00 98.62 91 LYS A CA 1
ATOM 768 C C . LYS A 1 91 ? 2.351 -12.943 2.448 1.00 98.62 91 LYS A C 1
ATOM 770 O O . LYS A 1 91 ? 3.539 -13.005 2.127 1.00 98.62 91 LYS A O 1
ATOM 775 N N . GLU A 1 92 ? 1.465 -12.175 1.833 1.00 98.69 92 GLU A N 1
ATOM 776 C CA . GLU A 1 92 ? 1.742 -11.280 0.723 1.00 98.69 92 GLU A CA 1
ATOM 777 C C . GLU A 1 92 ? 0.991 -9.966 0.947 1.00 98.69 92 GLU A C 1
ATOM 779 O O . GLU A 1 92 ? -0.075 -9.937 1.561 1.00 98.69 92 GLU A O 1
ATOM 784 N N . PHE A 1 93 ? 1.510 -8.887 0.380 1.00 98.81 93 PHE A N 1
ATOM 785 C CA . PHE A 1 93 ? 0.793 -7.627 0.249 1.00 98.81 93 PHE A CA 1
ATOM 786 C C . PHE A 1 93 ? 0.955 -7.088 -1.167 1.00 98.81 93 PHE A C 1
ATOM 788 O O . PHE A 1 93 ? 1.865 -7.479 -1.905 1.00 98.81 93 PHE A O 1
ATOM 795 N N . VAL A 1 94 ? 0.059 -6.192 -1.559 1.00 98.69 94 VAL A N 1
ATOM 796 C CA . VAL A 1 94 ? 0.103 -5.533 -2.865 1.00 98.69 94 VAL A CA 1
ATOM 797 C C . VAL A 1 94 ? 0.149 -4.029 -2.719 1.00 98.69 94 VAL A C 1
ATOM 799 O O . VAL A 1 94 ? -0.388 -3.480 -1.764 1.00 98.69 94 VAL A O 1
ATOM 802 N N . ILE A 1 95 ? 0.768 -3.381 -3.700 1.00 97.81 95 ILE A N 1
ATOM 803 C CA . ILE A 1 95 ? 0.736 -1.936 -3.908 1.00 97.81 95 ILE A CA 1
ATOM 804 C C . ILE A 1 95 ? 0.123 -1.709 -5.282 1.00 97.81 95 ILE A C 1
ATOM 806 O O . ILE A 1 95 ? 0.641 -2.204 -6.284 1.00 97.81 95 ILE A O 1
ATOM 810 N N . ILE A 1 96 ? -0.986 -0.985 -5.335 1.00 95.62 96 ILE A N 1
ATOM 811 C CA . ILE A 1 96 ? -1.760 -0.763 -6.553 1.00 95.62 96 ILE A CA 1
ATOM 812 C C . ILE A 1 96 ? -1.993 0.731 -6.685 1.00 95.62 96 ILE A C 1
ATOM 814 O O . ILE A 1 96 ? -2.618 1.335 -5.818 1.00 95.62 96 ILE A O 1
ATOM 818 N N . GLN A 1 97 ? -1.498 1.331 -7.763 1.00 93.31 97 GLN A N 1
ATOM 819 C CA . GLN A 1 97 ? -1.756 2.736 -8.051 1.00 93.31 97 GLN A CA 1
ATOM 820 C C . GLN A 1 97 ? -3.270 2.976 -8.116 1.00 93.31 97 GLN A C 1
ATOM 822 O O . GLN A 1 97 ? -4.004 2.194 -8.717 1.00 93.31 97 GLN A O 1
ATOM 827 N N . ASN A 1 98 ? -3.760 4.044 -7.498 1.00 91.69 98 ASN A N 1
ATOM 828 C CA . ASN A 1 98 ? -5.134 4.472 -7.695 1.00 91.69 98 ASN A CA 1
ATOM 829 C C . ASN A 1 98 ? -5.185 5.321 -8.970 1.00 91.69 98 ASN A C 1
ATOM 831 O O . ASN A 1 98 ? -4.654 6.429 -9.009 1.00 91.69 98 ASN A O 1
ATOM 835 N N . ILE A 1 99 ? -5.760 4.779 -10.045 1.00 84.56 99 ILE A N 1
ATOM 836 C CA . ILE A 1 99 ? -5.941 5.519 -11.297 1.00 84.56 99 ILE A CA 1
ATOM 837 C C . ILE A 1 99 ? -7.351 6.065 -11.376 1.00 84.56 99 ILE A C 1
ATOM 839 O O . ILE A 1 99 ? -8.322 5.310 -11.378 1.00 84.56 99 ILE A O 1
ATOM 843 N N . ASN A 1 100 ? -7.466 7.382 -11.515 1.00 65.31 100 ASN A N 1
ATOM 844 C CA . ASN A 1 100 ? -8.728 7.955 -11.929 1.00 65.31 100 ASN A CA 1
ATOM 845 C C . ASN A 1 100 ? -8.864 7.801 -13.444 1.00 65.31 100 ASN A C 1
ATOM 847 O O . ASN A 1 100 ? -8.133 8.430 -14.209 1.00 65.31 100 ASN A O 1
ATOM 851 N N . ASN A 1 101 ? -9.792 6.952 -13.890 1.00 50.25 101 ASN A N 1
ATOM 852 C CA . ASN A 1 101 ? -10.054 6.763 -15.319 1.00 50.25 101 ASN A CA 1
ATOM 853 C C . ASN A 1 101 ? -10.532 8.059 -16.008 1.00 50.25 101 ASN A C 1
ATOM 855 O O . ASN A 1 101 ? -10.469 8.131 -17.235 1.00 50.25 101 ASN A O 1
ATOM 859 N N . SER A 1 102 ? -10.988 9.074 -15.259 1.00 46.28 102 SER A N 1
ATOM 860 C CA . SER A 1 102 ? -11.412 10.368 -15.812 1.00 46.28 102 SER A CA 1
ATOM 861 C C . SER A 1 102 ? -10.307 11.419 -15.932 1.00 46.28 102 SER A C 1
ATOM 863 O O . SER A 1 102 ? -10.455 12.319 -16.752 1.00 46.28 102 SER A O 1
ATOM 865 N N . ASP A 1 103 ? -9.201 11.301 -15.187 1.00 43.94 103 ASP A N 1
ATOM 866 C CA . ASP A 1 103 ? -8.294 12.435 -14.944 1.00 43.94 103 ASP A CA 1
ATOM 867 C C . ASP A 1 103 ? -6.812 12.120 -15.136 1.00 43.94 103 ASP A C 1
ATOM 869 O O . ASP A 1 103 ? -5.974 12.812 -14.571 1.00 43.94 103 ASP A O 1
ATOM 873 N N . ALA A 1 104 ? -6.436 11.137 -15.965 1.00 49.09 104 ALA A N 1
ATOM 874 C CA . ALA A 1 104 ? -5.086 11.187 -16.527 1.00 49.09 104 ALA A CA 1
ATOM 875 C C . ALA A 1 104 ? -4.989 12.532 -17.266 1.00 49.09 104 ALA A C 1
ATOM 877 O O . ALA A 1 104 ? -5.639 12.670 -18.314 1.00 49.09 104 ALA A O 1
ATOM 878 N N . PRO A 1 105 ? -4.266 13.540 -16.733 1.00 46.53 105 PRO A N 1
ATOM 879 C CA . PRO A 1 105 ? -4.307 14.849 -17.335 1.00 46.53 105 PRO A CA 1
ATOM 880 C C . PRO A 1 105 ? -3.805 14.658 -18.758 1.00 46.53 105 PRO A C 1
ATOM 882 O O . PRO A 1 105 ? -2.830 13.938 -19.001 1.00 46.53 105 PRO A O 1
ATOM 885 N N . GLN A 1 106 ? -4.505 15.236 -19.729 1.00 51.88 106 GLN A N 1
ATOM 886 C CA . GLN A 1 106 ? -3.964 15.310 -21.076 1.00 51.88 106 GLN A CA 1
ATOM 887 C C . GLN A 1 106 ? -2.821 16.321 -21.021 1.00 51.88 106 GLN A C 1
ATOM 889 O O . GLN A 1 106 ? -2.986 17.485 -21.373 1.00 51.88 106 GLN A O 1
ATOM 894 N N . ILE A 1 107 ? -1.682 15.905 -20.470 1.00 56.44 107 ILE A N 1
ATOM 895 C CA . ILE A 1 107 ? -0.512 16.755 -20.364 1.00 56.44 107 ILE A CA 1
ATOM 896 C C . ILE A 1 107 ? 0.060 16.821 -21.771 1.00 56.44 107 ILE A C 1
ATOM 898 O O . ILE A 1 107 ? 0.475 15.813 -22.339 1.00 56.44 107 ILE A O 1
ATOM 902 N N . TYR A 1 108 ? 0.034 18.010 -22.354 1.00 57.97 108 TYR A N 1
ATOM 903 C CA . TYR A 1 108 ? 0.689 18.267 -23.622 1.00 57.97 108 TYR A CA 1
ATOM 904 C C . TYR A 1 108 ? 2.064 18.861 -23.338 1.00 57.97 108 TYR A C 1
ATOM 906 O O . TYR A 1 108 ? 2.176 19.870 -22.643 1.00 57.97 108 TYR A O 1
ATOM 914 N N . TYR A 1 109 ? 3.113 18.263 -23.896 1.00 52.06 109 TYR A N 1
ATOM 915 C CA . TYR A 1 109 ? 4.454 18.840 -23.889 1.00 52.06 109 TYR A CA 1
ATOM 916 C C . TYR A 1 109 ? 4.908 19.023 -25.333 1.00 52.06 109 TYR A C 1
ATOM 918 O O . TYR A 1 109 ? 4.897 18.080 -26.118 1.00 52.06 109 TYR A O 1
ATOM 926 N N . LYS A 1 110 ? 5.258 20.261 -25.707 1.00 72.00 110 LYS A N 1
ATOM 927 C CA . LYS A 1 110 ? 5.623 20.635 -27.089 1.00 72.00 110 LYS A CA 1
ATOM 928 C C . LYS A 1 110 ? 4.583 20.226 -28.151 1.00 72.00 110 LYS A C 1
ATOM 930 O O . LYS A 1 110 ? 4.938 19.915 -29.280 1.00 72.00 110 LYS A O 1
ATOM 935 N N . GLY A 1 111 ? 3.297 20.254 -27.797 1.00 68.44 111 GLY A N 1
ATOM 936 C CA . GLY A 1 111 ? 2.200 19.919 -28.713 1.00 68.44 111 GLY A CA 1
ATOM 937 C C . GLY A 1 111 ? 1.920 18.420 -28.859 1.00 68.44 111 GLY A C 1
ATOM 938 O O . GLY A 1 111 ? 0.962 18.056 -29.536 1.00 68.44 111 GLY A O 1
ATOM 939 N N . GLU A 1 112 ? 2.685 17.554 -28.192 1.00 57.12 112 GLU A N 1
ATOM 940 C CA . GLU A 1 112 ? 2.419 16.118 -28.144 1.00 57.12 112 GLU A CA 1
ATOM 941 C C . GLU A 1 112 ? 1.702 15.751 -26.847 1.00 57.12 112 GLU A C 1
ATOM 943 O O . GLU A 1 112 ? 2.071 16.213 -25.765 1.00 57.12 112 GLU A O 1
ATOM 948 N N . ARG A 1 113 ? 0.673 14.902 -26.953 1.00 59.28 113 ARG A N 1
ATOM 949 C CA . ARG A 1 113 ? 0.012 14.316 -25.787 1.00 59.28 113 ARG A CA 1
ATOM 950 C C . ARG A 1 113 ? 0.998 13.364 -25.118 1.00 59.28 113 ARG A C 1
ATOM 952 O O . ARG A 1 113 ? 1.329 12.324 -25.690 1.00 59.28 113 ARG A O 1
ATOM 959 N N . LEU A 1 114 ? 1.441 13.701 -23.912 1.00 57.50 114 LEU A N 1
ATOM 960 C CA . LEU A 1 114 ? 2.213 12.780 -23.094 1.00 57.50 114 LEU A CA 1
ATOM 961 C C . LEU A 1 114 ? 1.349 11.552 -22.829 1.00 57.50 114 LEU A C 1
ATOM 963 O O . LEU A 1 114 ? 0.180 11.650 -22.440 1.00 57.50 114 LEU A O 1
ATOM 967 N N . LYS A 1 115 ? 1.920 10.378 -23.096 1.00 61.06 115 LYS A N 1
ATOM 968 C CA . LYS A 1 115 ? 1.281 9.130 -22.701 1.00 61.06 115 LYS A CA 1
ATOM 969 C C . LYS A 1 115 ? 1.168 9.126 -21.175 1.00 61.06 115 LYS A C 1
ATOM 971 O O . LYS A 1 115 ? 2.137 9.512 -20.518 1.00 61.06 115 LYS A O 1
ATOM 976 N N . PRO A 1 116 ? 0.019 8.720 -20.611 1.00 66.25 116 PRO A N 1
ATOM 977 C CA . PRO A 1 116 ? -0.075 8.533 -19.173 1.00 66.25 116 PRO A CA 1
ATOM 978 C C . PRO A 1 116 ? 1.038 7.581 -18.728 1.00 66.25 116 PRO A C 1
ATOM 980 O O . PRO A 1 116 ? 1.332 6.611 -19.430 1.00 66.25 116 PRO A O 1
ATOM 983 N N . HIS A 1 117 ? 1.674 7.874 -17.589 1.00 70.38 117 HIS A N 1
ATOM 984 C CA . HIS A 1 117 ? 2.640 6.945 -17.009 1.00 70.38 117 HIS A CA 1
ATOM 985 C C . HIS A 1 117 ? 1.980 5.576 -16.854 1.00 70.38 117 HIS A C 1
ATOM 987 O O . HIS A 1 117 ? 0.814 5.511 -16.442 1.00 70.38 117 HIS A O 1
ATOM 993 N N . PRO A 1 118 ? 2.701 4.489 -17.159 1.00 79.88 118 PRO A N 1
ATOM 994 C CA . PRO A 1 118 ? 2.094 3.183 -17.135 1.00 79.88 118 PRO A CA 1
ATOM 995 C C . PRO A 1 118 ? 1.732 2.832 -15.686 1.00 79.88 118 PRO A C 1
ATOM 997 O O . PRO A 1 118 ? 2.410 3.212 -14.725 1.00 79.88 118 PRO A O 1
ATOM 1000 N N . PHE A 1 119 ? 0.586 2.174 -15.547 1.00 85.25 119 PHE A N 1
ATOM 1001 C CA . PHE A 1 119 ? -0.047 1.844 -14.275 1.00 85.25 119 PHE A CA 1
ATOM 1002 C C . PHE A 1 119 ? 0.867 0.986 -13.402 1.00 85.25 119 PHE A C 1
ATOM 1004 O O . PHE A 1 119 ? 1.379 -0.010 -13.894 1.00 85.25 119 PHE A O 1
ATOM 1011 N N . LEU A 1 120 ? 1.062 1.320 -12.126 1.00 90.88 120 LEU A N 1
ATOM 1012 C CA . LEU A 1 120 ? 1.912 0.531 -11.226 1.00 90.88 120 LEU A CA 1
ATOM 1013 C C . LEU A 1 120 ? 1.077 -0.446 -10.386 1.00 90.88 120 LEU A C 1
ATOM 1015 O O . LEU A 1 120 ? 0.203 -0.024 -9.628 1.00 90.88 120 LEU A O 1
ATOM 1019 N N . ARG A 1 121 ? 1.373 -1.750 -10.483 1.00 94.38 121 ARG A N 1
ATOM 1020 C CA . ARG A 1 121 ? 0.826 -2.788 -9.593 1.00 94.38 121 ARG A CA 1
ATOM 1021 C C . ARG A 1 121 ? 1.874 -3.836 -9.235 1.00 94.38 121 ARG A C 1
ATOM 1023 O O . ARG A 1 121 ? 2.431 -4.514 -10.096 1.00 94.38 121 ARG A O 1
ATOM 1030 N N . PHE A 1 122 ? 2.115 -3.997 -7.945 1.00 97.44 122 PHE A N 1
ATOM 1031 C CA . PHE A 1 122 ? 3.152 -4.878 -7.429 1.00 97.44 122 PHE A CA 1
ATOM 1032 C C . PHE A 1 122 ? 2.604 -5.757 -6.321 1.00 97.44 122 PHE A C 1
ATOM 1034 O O . PHE A 1 122 ? 1.693 -5.369 -5.592 1.00 97.44 122 PHE A O 1
ATOM 1041 N N . LYS A 1 123 ? 3.179 -6.948 -6.208 1.00 98.31 123 LYS A N 1
ATOM 1042 C CA . LYS A 1 123 ? 2.905 -7.935 -5.175 1.00 98.31 123 LYS A CA 1
ATOM 1043 C C . LYS A 1 123 ? 4.220 -8.327 -4.529 1.00 98.31 123 LYS A C 1
ATOM 1045 O O . LYS A 1 123 ? 5.148 -8.748 -5.215 1.00 98.31 123 LYS A O 1
ATOM 1050 N N . PHE A 1 124 ? 4.267 -8.250 -3.210 1.00 98.56 124 PHE A N 1
ATOM 1051 C CA . PHE A 1 124 ? 5.449 -8.543 -2.418 1.00 98.56 124 PHE A CA 1
ATOM 1052 C C . PHE A 1 124 ? 5.129 -9.598 -1.358 1.00 98.56 124 PHE A C 1
ATOM 1054 O O . PHE A 1 124 ? 4.023 -9.610 -0.816 1.00 98.56 124 PHE A O 1
ATOM 1061 N N . PRO A 1 125 ? 6.077 -10.486 -1.022 1.00 98.56 125 PRO A N 1
ATOM 1062 C CA . PRO A 1 125 ? 5.933 -11.323 0.156 1.00 98.56 125 PRO A CA 1
ATOM 1063 C C . PRO A 1 125 ? 6.048 -10.463 1.423 1.00 98.56 125 PRO A C 1
ATOM 1065 O O . PRO A 1 125 ? 6.888 -9.571 1.493 1.00 98.56 125 PRO A O 1
ATOM 1068 N N . ALA A 1 126 ? 5.272 -10.772 2.461 1.00 98.25 126 ALA A N 1
ATOM 1069 C CA . ALA A 1 126 ? 5.270 -10.019 3.722 1.00 98.25 126 ALA A CA 1
ATOM 1070 C C . ALA A 1 126 ? 6.627 -10.046 4.462 1.00 98.25 126 ALA A C 1
ATOM 1072 O O . ALA A 1 126 ? 6.902 -9.191 5.299 1.00 98.25 126 ALA A O 1
ATOM 1073 N N . HIS A 1 127 ? 7.494 -11.013 4.142 1.00 97.75 127 HIS A N 1
ATOM 1074 C CA . HIS A 1 127 ? 8.834 -11.139 4.721 1.00 97.75 127 HIS A CA 1
ATOM 1075 C C . HIS A 1 127 ? 9.935 -10.408 3.935 1.00 97.75 127 HIS A C 1
ATOM 1077 O O . HIS A 1 127 ? 11.090 -10.478 4.355 1.00 97.75 127 HIS A O 1
ATOM 1083 N N . VAL A 1 128 ? 9.611 -9.730 2.824 1.00 98.25 128 VAL A N 1
ATOM 1084 C CA . VAL A 1 128 ? 10.582 -8.916 2.069 1.00 98.25 128 VAL A CA 1
ATOM 1085 C C . VAL A 1 128 ? 11.261 -7.902 3.001 1.00 98.25 128 VAL A C 1
ATOM 1087 O O . VAL A 1 128 ? 10.652 -7.395 3.952 1.00 98.25 128 VAL A O 1
ATOM 1090 N N . ASP A 1 129 ? 12.546 -7.639 2.778 1.00 97.50 129 ASP A N 1
ATOM 1091 C CA . ASP A 1 129 ? 13.272 -6.603 3.511 1.00 97.50 129 ASP A CA 1
ATOM 1092 C C . ASP A 1 129 ? 13.289 -5.271 2.747 1.00 97.50 129 ASP A C 1
ATOM 1094 O O . ASP A 1 129 ? 13.011 -5.201 1.547 1.00 97.50 129 ASP A O 1
ATOM 1098 N N . TRP A 1 130 ? 13.598 -4.191 3.465 1.00 96.94 130 TRP A N 1
ATOM 1099 C CA . TRP A 1 130 ? 13.612 -2.845 2.897 1.00 96.94 130 TRP A CA 1
ATOM 1100 C C . TRP A 1 130 ? 14.599 -2.688 1.730 1.00 96.94 130 TRP A C 1
ATOM 1102 O O . TRP A 1 130 ? 14.301 -2.034 0.732 1.00 96.94 130 TRP A O 1
ATOM 1112 N N . LYS A 1 131 ? 15.774 -3.320 1.822 1.00 97.19 131 LYS A N 1
ATOM 1113 C CA . LYS A 1 131 ? 16.804 -3.235 0.781 1.00 97.19 131 LYS A CA 1
ATOM 1114 C C . LYS A 1 131 ? 16.336 -3.918 -0.501 1.00 97.19 131 LYS A C 1
ATOM 1116 O O . LYS A 1 131 ? 16.605 -3.430 -1.596 1.00 97.19 131 LYS A O 1
ATOM 1121 N N . GLU A 1 132 ? 15.652 -5.044 -0.368 1.00 97.38 132 GLU A N 1
ATOM 1122 C CA . GLU A 1 132 ? 15.080 -5.779 -1.481 1.00 97.38 132 GLU A CA 1
ATOM 1123 C C . GLU A 1 132 ? 13.912 -5.021 -2.123 1.00 97.38 132 GLU A C 1
ATOM 1125 O O . GLU A 1 132 ? 13.854 -4.952 -3.353 1.00 97.38 132 GLU A O 1
ATOM 1130 N N . LEU A 1 133 ? 13.042 -4.375 -1.337 1.00 96.06 133 LEU A N 1
ATOM 1131 C CA . LEU A 1 133 ? 11.994 -3.496 -1.875 1.00 96.06 133 LEU A CA 1
ATOM 1132 C C . LEU A 1 133 ? 12.559 -2.388 -2.767 1.00 96.06 133 LEU A C 1
ATOM 1134 O O . LEU A 1 133 ? 12.003 -2.127 -3.834 1.00 96.06 133 LEU A O 1
ATOM 1138 N N . LEU A 1 134 ? 13.687 -1.794 -2.372 1.00 95.62 134 LEU A N 1
ATOM 1139 C CA . LEU A 1 134 ? 14.364 -0.721 -3.106 1.00 95.62 134 LEU A CA 1
ATOM 1140 C C . LEU A 1 134 ? 15.347 -1.210 -4.188 1.00 95.62 134 LEU A C 1
ATOM 1142 O O . LEU A 1 134 ? 16.117 -0.424 -4.732 1.00 95.62 134 LEU A O 1
ATOM 1146 N N . SER A 1 135 ? 15.355 -2.506 -4.516 1.00 95.69 135 SER A N 1
ATOM 1147 C CA . SER A 1 135 ? 16.310 -3.079 -5.481 1.00 95.69 135 SER A CA 1
ATOM 1148 C C . SER A 1 135 ? 15.901 -2.940 -6.954 1.00 95.69 135 SER A C 1
ATOM 1150 O O . SER A 1 135 ? 16.588 -3.457 -7.835 1.00 95.69 135 SER A O 1
ATOM 1152 N N . GLY A 1 136 ? 14.785 -2.265 -7.237 1.00 94.19 136 GLY A N 1
ATOM 1153 C CA . GLY A 1 136 ? 14.164 -2.170 -8.559 1.00 94.19 136 GLY A CA 1
ATOM 1154 C C . GLY A 1 136 ? 14.675 -1.040 -9.451 1.00 94.19 136 GLY A C 1
ATOM 1155 O O . GLY A 1 136 ? 14.029 -0.758 -10.458 1.00 94.19 136 GLY A O 1
ATOM 1156 N N . ASP A 1 137 ? 15.794 -0.394 -9.104 1.00 91.44 137 ASP A N 1
ATOM 1157 C CA . ASP A 1 137 ? 16.324 0.782 -9.812 1.00 91.44 137 ASP A CA 1
ATOM 1158 C C . ASP A 1 137 ? 15.256 1.897 -9.906 1.00 91.44 137 ASP A C 1
ATOM 1160 O O . ASP A 1 137 ? 14.545 2.151 -8.923 1.00 91.44 137 ASP A O 1
ATOM 1164 N N . GLY A 1 138 ? 15.091 2.532 -11.072 1.00 90.81 138 GLY A N 1
ATOM 1165 C CA . GLY A 1 138 ? 14.122 3.607 -11.262 1.00 90.81 138 GLY A CA 1
ATOM 1166 C C . GLY A 1 138 ? 12.680 3.182 -10.975 1.00 90.81 138 GLY A C 1
ATOM 1167 O O . GLY A 1 138 ? 11.876 4.015 -10.570 1.00 90.81 138 GLY A O 1
ATOM 1168 N N . ILE A 1 139 ? 12.336 1.892 -11.086 1.00 91.81 139 ILE A N 1
ATOM 1169 C CA . ILE A 1 139 ? 10.986 1.398 -10.766 1.00 91.81 139 ILE A CA 1
ATOM 1170 C C . ILE A 1 139 ? 10.690 1.555 -9.275 1.00 91.81 139 ILE A C 1
ATOM 1172 O O . ILE A 1 139 ? 9.639 2.080 -8.910 1.00 91.81 139 ILE A O 1
ATOM 1176 N N . SER A 1 140 ? 11.603 1.111 -8.408 1.00 93.19 140 SER A N 1
ATOM 1177 C CA . SER A 1 140 ? 11.420 1.254 -6.961 1.00 93.19 140 SER A CA 1
ATOM 1178 C C . SER A 1 140 ? 11.496 2.712 -6.515 1.00 93.19 140 SER A C 1
ATOM 1180 O O . SER A 1 140 ? 10.746 3.098 -5.626 1.00 93.19 140 SER A O 1
ATOM 1182 N N . GLU A 1 141 ? 12.325 3.537 -7.160 1.00 90.94 141 GLU A N 1
ATOM 1183 C CA . GLU A 1 141 ? 12.367 4.983 -6.898 1.00 90.94 141 GLU A CA 1
ATOM 1184 C C . GLU A 1 141 ? 11.013 5.644 -7.209 1.00 90.94 141 GLU A C 1
ATOM 1186 O O . GLU A 1 141 ? 10.456 6.354 -6.372 1.00 90.94 141 GLU A O 1
ATOM 1191 N N . HIS A 1 142 ? 10.417 5.328 -8.364 1.00 89.56 142 HIS A N 1
ATOM 1192 C CA . HIS A 1 142 ? 9.096 5.841 -8.739 1.00 89.56 142 HIS A CA 1
ATOM 1193 C C . HIS A 1 142 ? 7.968 5.330 -7.838 1.00 89.56 142 HIS A C 1
ATOM 1195 O O . HIS A 1 142 ? 6.961 6.017 -7.662 1.00 89.56 142 HIS A O 1
ATOM 1201 N N . LEU A 1 143 ? 8.097 4.117 -7.302 1.00 91.56 143 LEU A N 1
ATOM 1202 C CA . LEU A 1 143 ? 7.079 3.542 -6.433 1.00 91.56 143 LEU A CA 1
ATOM 1203 C C . LEU A 1 143 ? 7.160 4.109 -5.010 1.00 91.56 143 LEU A C 1
ATOM 1205 O O . LEU A 1 143 ? 6.130 4.457 -4.443 1.00 91.56 143 LEU A O 1
ATOM 1209 N N . PHE A 1 144 ? 8.362 4.205 -4.437 1.00 92.94 144 PHE A N 1
ATOM 1210 C CA . PHE A 1 144 ? 8.550 4.465 -3.006 1.00 92.94 144 PHE A CA 1
ATOM 1211 C C . PHE A 1 144 ? 9.044 5.871 -2.664 1.00 92.94 144 PHE A C 1
ATOM 1213 O O . PHE A 1 144 ? 8.779 6.317 -1.554 1.00 92.94 144 PHE A O 1
ATOM 1220 N N . GLU A 1 145 ? 9.714 6.583 -3.571 1.00 87.19 145 GLU A N 1
ATOM 1221 C CA . GLU A 1 145 ? 10.318 7.894 -3.267 1.00 87.19 145 GLU A CA 1
ATOM 1222 C C . GLU A 1 145 ? 9.609 9.066 -3.962 1.00 87.19 145 GLU A C 1
ATOM 1224 O O . GLU A 1 145 ? 9.855 10.227 -3.642 1.00 87.19 145 GLU A O 1
ATOM 1229 N N . MET A 1 146 ? 8.701 8.785 -4.898 1.00 84.94 146 MET A N 1
ATOM 1230 C CA . MET A 1 146 ? 8.022 9.805 -5.695 1.00 84.94 146 MET A CA 1
ATOM 1231 C C . MET A 1 146 ? 6.619 10.165 -5.154 1.00 84.94 146 MET A C 1
ATOM 1233 O O . MET A 1 146 ? 5.705 9.338 -5.204 1.00 84.94 146 MET A O 1
ATOM 1237 N N . PRO A 1 147 ? 6.392 11.415 -4.699 1.00 81.38 147 PRO A N 1
ATOM 1238 C CA . PRO A 1 147 ? 5.218 11.798 -3.911 1.00 81.38 147 PRO A CA 1
ATOM 1239 C C . PRO A 1 147 ? 4.053 12.359 -4.746 1.00 81.38 147 PRO A C 1
ATOM 1241 O O . PRO A 1 147 ? 3.454 13.352 -4.355 1.00 81.38 147 PRO A O 1
ATOM 1244 N N . PHE A 1 148 ? 3.733 11.795 -5.913 1.00 81.69 148 PHE A N 1
ATOM 1245 C CA . PHE A 1 148 ? 2.705 12.380 -6.807 1.00 81.69 148 PHE A CA 1
ATOM 1246 C C . PHE A 1 148 ? 1.655 11.385 -7.302 1.00 81.69 148 PHE A C 1
ATOM 1248 O O . PHE A 1 148 ? 0.923 11.656 -8.251 1.00 81.69 148 PHE A O 1
ATOM 1255 N N . LYS A 1 149 ? 1.603 10.193 -6.710 1.00 88.62 149 LYS A N 1
ATOM 1256 C CA . LYS A 1 149 ? 0.616 9.171 -7.055 1.00 88.62 149 LYS A CA 1
ATOM 1257 C C . LYS A 1 149 ? -0.044 8.643 -5.801 1.00 88.62 149 LYS A C 1
ATOM 1259 O O . LYS A 1 149 ? 0.629 8.409 -4.794 1.00 88.62 149 LYS A O 1
ATOM 1264 N N . ASP A 1 150 ? -1.334 8.391 -5.928 1.00 92.19 150 ASP A N 1
ATOM 1265 C CA . ASP A 1 150 ? -2.109 7.724 -4.903 1.00 92.19 150 ASP A CA 1
ATOM 1266 C C . ASP A 1 150 ? -2.026 6.210 -5.061 1.00 92.19 150 ASP A C 1
ATOM 1268 O O . ASP A 1 150 ? -1.915 5.687 -6.177 1.00 92.19 150 ASP A O 1
ATOM 1272 N N . TYR A 1 151 ? -2.096 5.495 -3.942 1.00 95.19 151 TYR A N 1
ATOM 1273 C CA . TYR A 1 151 ? -1.952 4.043 -3.922 1.00 95.19 151 TYR A CA 1
ATOM 1274 C C . TYR A 1 151 ? -2.894 3.387 -2.918 1.00 95.19 151 TYR A C 1
ATOM 1276 O O . TYR A 1 151 ? -3.087 3.873 -1.807 1.00 95.19 151 TYR A O 1
ATOM 1284 N N . PHE A 1 152 ? -3.404 2.219 -3.291 1.00 96.88 152 PHE A N 1
ATOM 1285 C CA . PHE A 1 152 ? -3.940 1.234 -2.365 1.00 96.88 152 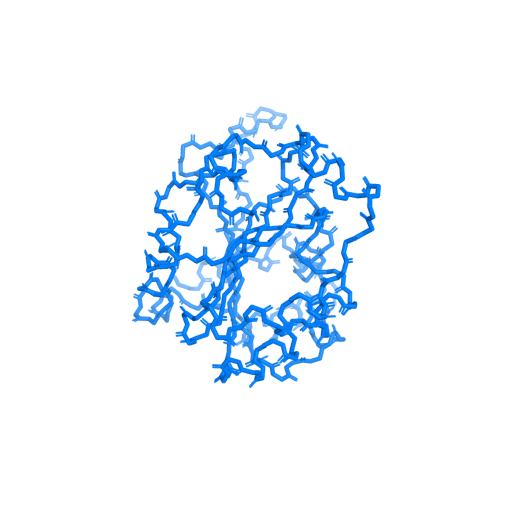PHE A CA 1
ATOM 1286 C C . PHE A 1 152 ? -2.832 0.261 -1.976 1.00 96.88 152 PHE A C 1
ATOM 1288 O O . PHE A 1 152 ? -2.165 -0.303 -2.847 1.00 96.88 152 PHE A O 1
ATOM 1295 N N . VAL A 1 153 ? -2.677 0.012 -0.681 1.00 98.19 153 VAL A N 1
ATOM 1296 C CA . VAL A 1 153 ? -1.770 -1.007 -0.153 1.00 98.19 153 VAL A CA 1
ATOM 1297 C C . VAL A 1 153 ? -2.517 -1.892 0.829 1.00 98.19 153 VAL A C 1
ATOM 1299 O O . VAL A 1 153 ? -3.197 -1.384 1.712 1.00 98.19 153 VAL A O 1
ATOM 1302 N N . PHE A 1 154 ? -2.464 -3.210 0.660 1.00 98.69 154 PHE A N 1
ATOM 1303 C CA . PHE A 1 154 ? -3.222 -4.132 1.511 1.00 98.69 154 PHE A CA 1
ATOM 1304 C C . PHE A 1 154 ? -2.664 -5.556 1.465 1.00 98.69 154 PHE A C 1
ATOM 1306 O O . PHE A 1 154 ? -2.023 -5.959 0.490 1.00 98.69 154 PHE A O 1
ATOM 1313 N N . GLY A 1 155 ? -2.917 -6.309 2.536 1.00 98.56 155 GLY A N 1
ATOM 1314 C CA . GLY A 1 155 ? -2.513 -7.706 2.692 1.00 98.56 155 GLY A CA 1
ATOM 1315 C C . GLY A 1 155 ? -3.503 -8.708 2.090 1.00 98.56 155 GLY A C 1
ATOM 1316 O O . GLY A 1 155 ? -4.659 -8.378 1.803 1.00 98.56 155 GLY A O 1
ATOM 1317 N N . ASP A 1 156 ? -3.063 -9.954 1.905 1.00 98.62 156 ASP A N 1
ATOM 1318 C CA . ASP A 1 156 ? -3.892 -11.031 1.355 1.00 98.62 156 ASP A CA 1
ATOM 1319 C C . ASP A 1 156 ? -5.000 -11.540 2.292 1.00 98.62 156 ASP A C 1
ATOM 1321 O O . ASP A 1 156 ? -5.923 -12.213 1.829 1.00 98.62 156 ASP A O 1
ATOM 1325 N N . SER A 1 157 ? -4.970 -11.180 3.576 1.00 97.94 157 SER A N 1
ATOM 1326 C CA . SER A 1 157 ? -6.041 -11.451 4.543 1.00 97.94 157 SER A CA 1
ATOM 1327 C C . SER A 1 157 ? -7.281 -10.572 4.354 1.00 97.94 157 SER A C 1
ATOM 1329 O O . SER A 1 157 ? -8.372 -10.955 4.777 1.00 97.94 157 SER A O 1
ATOM 1331 N N . GLY A 1 158 ? -7.134 -9.380 3.763 1.00 97.44 158 GLY A N 1
ATOM 1332 C CA . GLY A 1 158 ? -8.210 -8.384 3.692 1.00 97.44 158 GLY A CA 1
ATOM 1333 C C . GLY A 1 158 ? -8.632 -7.805 5.052 1.00 97.44 158 GLY A C 1
ATOM 1334 O O . GLY A 1 158 ? -9.745 -7.288 5.186 1.00 97.44 158 GLY A O 1
ATOM 1335 N N . ASN A 1 159 ? -7.774 -7.906 6.072 1.00 97.88 159 ASN A N 1
ATOM 1336 C CA . ASN A 1 159 ? -8.050 -7.397 7.421 1.00 97.88 159 ASN A CA 1
ATOM 1337 C C . ASN A 1 159 ? -7.553 -5.968 7.659 1.00 97.88 159 ASN A C 1
ATOM 1339 O O . ASN A 1 159 ? -7.953 -5.336 8.637 1.00 97.88 159 ASN A O 1
ATOM 1343 N N . TRP A 1 160 ? -6.720 -5.452 6.763 1.00 98.25 160 TRP A N 1
ATOM 1344 C CA . TRP A 1 160 ? -6.276 -4.068 6.762 1.00 98.25 160 TRP A CA 1
ATOM 1345 C C . TRP A 1 160 ? -6.073 -3.580 5.329 1.00 98.25 160 TRP A C 1
ATOM 1347 O O . TRP A 1 160 ? -5.871 -4.368 4.402 1.00 98.25 160 TRP A O 1
ATOM 1357 N N . GLY A 1 161 ? -6.114 -2.268 5.169 1.00 98.00 161 GLY A N 1
ATOM 1358 C CA . GLY A 1 161 ? -5.725 -1.564 3.967 1.00 98.00 161 GLY A CA 1
ATOM 1359 C C . GLY A 1 161 ? -5.183 -0.189 4.324 1.00 98.00 161 GLY A C 1
ATOM 1360 O O . GLY A 1 161 ? -5.485 0.369 5.374 1.00 98.00 161 GLY A O 1
ATOM 1361 N N . MET A 1 162 ? -4.371 0.351 3.439 1.00 97.81 162 MET A N 1
ATOM 1362 C CA . MET A 1 162 ? -3.749 1.654 3.538 1.00 97.81 162 MET A CA 1
ATOM 1363 C C . MET A 1 162 ? -4.012 2.392 2.228 1.00 97.81 162 MET A C 1
ATOM 1365 O O . MET A 1 162 ? -3.770 1.857 1.145 1.00 97.81 162 MET A O 1
ATOM 1369 N N . TYR A 1 163 ? -4.534 3.606 2.332 1.00 96.88 163 TYR A N 1
ATOM 1370 C CA . TYR A 1 163 ? -4.658 4.535 1.222 1.00 96.88 163 TYR A CA 1
ATOM 1371 C C . TYR A 1 163 ? -3.577 5.601 1.352 1.00 96.88 163 TYR A C 1
ATOM 1373 O O . TYR A 1 163 ? -3.507 6.295 2.365 1.00 96.88 163 TYR A O 1
ATOM 1381 N N . VAL A 1 164 ? -2.734 5.717 0.335 1.00 95.62 164 VAL A N 1
ATOM 1382 C CA . VAL A 1 164 ? -1.691 6.737 0.252 1.00 95.62 164 VAL A CA 1
ATOM 1383 C C . VAL A 1 164 ? -2.233 7.866 -0.612 1.00 95.62 164 VAL A C 1
ATOM 1385 O O . VAL A 1 164 ? -2.456 7.656 -1.801 1.00 95.62 164 VAL A O 1
ATOM 1388 N N . ALA A 1 165 ? -2.459 9.029 -0.010 1.00 94.19 165 ALA A N 1
ATOM 1389 C CA . ALA A 1 165 ? -2.971 10.234 -0.652 1.00 94.19 165 ALA A CA 1
ATOM 1390 C C . ALA A 1 165 ? -1.807 11.222 -0.824 1.00 94.19 165 ALA A C 1
ATOM 1392 O O . ALA A 1 165 ? -1.588 12.082 0.032 1.00 94.19 165 ALA A O 1
ATOM 1393 N N . ASN A 1 166 ? -1.001 11.054 -1.875 1.00 88.50 166 ASN A N 1
ATOM 1394 C CA . ASN A 1 166 ? 0.226 11.841 -2.054 1.00 88.50 166 ASN A CA 1
ATOM 1395 C C . ASN A 1 166 ? 0.007 13.117 -2.867 1.00 88.50 166 ASN A C 1
ATOM 1397 O O . ASN A 1 166 ? 0.692 14.104 -2.615 1.00 88.50 166 ASN A O 1
ATOM 1401 N N . ASP A 1 167 ? -0.925 13.113 -3.823 1.00 82.25 167 ASP A N 1
ATOM 1402 C CA . ASP A 1 167 ? -1.144 14.251 -4.729 1.00 82.25 167 ASP A CA 1
ATOM 1403 C C . ASP A 1 167 ? -2.068 15.316 -4.108 1.00 82.25 167 ASP A C 1
ATOM 1405 O O . ASP A 1 167 ? -3.094 15.716 -4.660 1.00 82.25 167 ASP A O 1
ATOM 1409 N N . HIS A 1 168 ? -1.726 15.755 -2.894 1.00 82.25 168 HIS A N 1
ATOM 1410 C CA . HIS A 1 168 ? -2.498 16.729 -2.125 1.00 82.25 168 HIS A CA 1
ATOM 1411 C C . HIS A 1 168 ? -1.591 17.713 -1.385 1.00 82.25 168 HIS A C 1
ATOM 1413 O O . HIS A 1 168 ? -0.447 17.412 -1.058 1.00 82.25 168 HIS A O 1
ATOM 1419 N N . TYR A 1 169 ? -2.128 18.899 -1.069 1.00 83.69 169 TYR A N 1
ATOM 1420 C CA . TYR A 1 169 ? -1.388 19.945 -0.347 1.00 83.69 169 TYR A CA 1
ATOM 1421 C C . TYR A 1 169 ? -0.815 19.453 0.991 1.00 83.69 169 TYR A C 1
ATOM 1423 O O . TYR A 1 169 ? 0.287 19.839 1.376 1.00 83.69 169 TYR A O 1
ATOM 1431 N N . TYR A 1 170 ? -1.565 18.594 1.683 1.00 88.06 170 TYR A N 1
ATOM 1432 C CA . TYR A 1 170 ? -1.105 17.880 2.864 1.00 88.06 170 TYR A CA 1
ATOM 1433 C C . TYR A 1 170 ? -1.223 16.378 2.589 1.00 88.06 170 TYR A C 1
ATOM 1435 O O . TYR A 1 170 ? -2.324 15.835 2.701 1.00 88.06 170 TYR A O 1
ATOM 1443 N N . PRO A 1 171 ? -0.132 15.721 2.160 1.00 92.75 171 PRO A N 1
ATOM 1444 C CA . PRO A 1 171 ? -0.137 14.293 1.896 1.00 92.75 171 PRO A CA 1
ATOM 1445 C C . PRO A 1 171 ? -0.485 13.493 3.149 1.00 92.75 171 PRO A C 1
ATOM 1447 O O . PRO A 1 171 ? 0.009 13.793 4.239 1.00 92.75 171 PRO A O 1
ATOM 1450 N N . LEU A 1 172 ? -1.295 12.452 2.989 1.00 95.06 172 LEU A N 1
ATOM 1451 C CA . LEU A 1 172 ? -1.772 11.620 4.092 1.00 95.06 172 LEU A CA 1
ATOM 1452 C C . LEU A 1 172 ? -1.577 10.140 3.788 1.00 95.06 172 LEU A C 1
ATOM 1454 O O . LEU A 1 172 ? -1.680 9.699 2.642 1.00 95.06 172 LEU A O 1
ATOM 1458 N N . ILE A 1 173 ? -1.370 9.367 4.846 1.00 95.75 173 ILE A N 1
ATOM 1459 C CA . ILE A 1 173 ? -1.525 7.917 4.823 1.00 95.75 173 ILE A CA 1
ATOM 1460 C C . ILE A 1 173 ? -2.709 7.579 5.720 1.00 95.75 173 ILE A C 1
ATOM 1462 O O . ILE A 1 173 ? -2.752 7.968 6.886 1.00 95.75 173 ILE A O 1
ATOM 1466 N N . ILE A 1 174 ? -3.683 6.869 5.163 1.00 96.38 174 ILE A N 1
ATOM 1467 C CA . ILE A 1 174 ? -4.936 6.535 5.835 1.00 96.38 174 ILE A CA 1
ATOM 1468 C C . ILE A 1 174 ? -5.020 5.017 5.9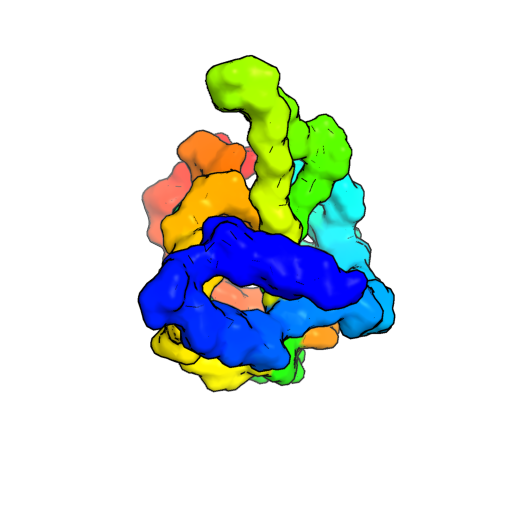51 1.00 96.38 174 ILE A C 1
ATOM 1470 O O . ILE A 1 174 ? -5.227 4.317 4.959 1.00 96.38 174 ILE A O 1
ATOM 1474 N N . PHE A 1 175 ? -4.873 4.502 7.162 1.00 97.50 175 PHE A N 1
ATOM 1475 C CA . PHE A 1 175 ? -5.049 3.094 7.478 1.00 97.50 175 PHE A CA 1
ATOM 1476 C C . PHE A 1 175 ? -6.507 2.805 7.824 1.00 97.50 175 PHE A C 1
ATOM 1478 O O . PHE A 1 175 ? -7.148 3.554 8.557 1.00 97.50 175 PHE A O 1
ATOM 1485 N N . GLY A 1 176 ? -7.005 1.680 7.327 1.00 97.44 176 GLY A N 1
ATOM 1486 C CA . GLY A 1 176 ? -8.252 1.065 7.746 1.00 97.44 176 GLY A CA 1
ATOM 1487 C C . GLY A 1 176 ? -7.987 -0.379 8.145 1.00 97.44 176 GLY A C 1
ATOM 1488 O O . GLY A 1 176 ? -7.484 -1.154 7.336 1.00 97.44 176 GLY A O 1
ATOM 1489 N N . PHE A 1 177 ? -8.335 -0.769 9.366 1.00 97.50 177 PHE A N 1
ATOM 1490 C CA . PHE A 1 177 ? -8.121 -2.131 9.868 1.00 97.50 177 PHE A CA 1
ATOM 1491 C C . PHE A 1 177 ? -9.285 -2.628 10.728 1.00 97.50 177 PHE A C 1
ATOM 1493 O O . PHE A 1 177 ? -10.110 -1.860 11.221 1.00 97.50 177 PHE A O 1
ATOM 1500 N N . VAL A 1 178 ? -9.406 -3.948 10.859 1.00 96.62 178 VAL A N 1
ATOM 1501 C CA . VAL A 1 178 ? -10.403 -4.569 11.746 1.00 96.62 178 VAL A CA 1
ATOM 1502 C C . VAL A 1 178 ? -10.045 -4.346 13.221 1.00 96.62 178 VAL A C 1
ATOM 1504 O O . VAL A 1 178 ? -8.875 -4.178 13.554 1.00 96.62 178 VAL A O 1
ATOM 1507 N N . GLU A 1 179 ? -11.043 -4.388 14.108 1.00 95.81 179 GLU A N 1
ATOM 1508 C CA . GLU A 1 179 ? -10.885 -4.103 15.548 1.00 95.81 179 GLU A CA 1
ATOM 1509 C C . GLU A 1 179 ? -9.745 -4.892 16.211 1.00 95.81 179 GLU A C 1
ATOM 1511 O O . GLU A 1 179 ? -8.957 -4.329 16.964 1.00 95.81 179 GLU A O 1
ATOM 1516 N N . ASP A 1 180 ? -9.597 -6.175 15.875 1.00 97.12 180 ASP A N 1
ATOM 1517 C CA . ASP A 1 180 ? -8.572 -7.057 16.453 1.00 97.12 180 ASP A CA 1
ATOM 1518 C C . ASP A 1 180 ? -7.131 -6.588 16.179 1.00 97.12 180 ASP A C 1
ATOM 1520 O O . ASP A 1 180 ? -6.192 -7.010 16.862 1.00 97.12 180 ASP A O 1
ATOM 1524 N N 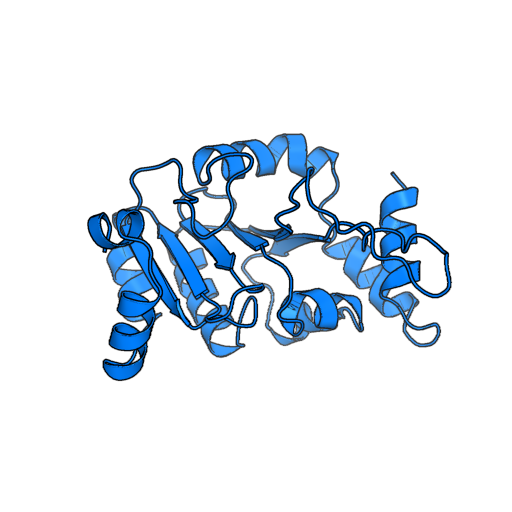. LEU A 1 181 ? -6.942 -5.720 15.180 1.00 97.44 181 LEU A N 1
ATOM 1525 C CA . LEU A 1 181 ? -5.652 -5.133 14.826 1.00 97.44 181 LEU A CA 1
ATOM 1526 C C . LEU A 1 181 ? -5.432 -3.749 15.451 1.00 97.44 181 LEU A C 1
ATOM 1528 O O . LEU A 1 181 ? -4.319 -3.232 15.381 1.00 97.44 181 LEU A O 1
ATOM 1532 N N . LYS A 1 182 ? -6.433 -3.163 16.112 1.00 95.94 182 LYS A N 1
ATOM 1533 C CA . LYS A 1 182 ? -6.356 -1.798 16.649 1.00 95.94 182 LYS A CA 1
ATOM 1534 C C . LYS A 1 182 ? -5.139 -1.573 17.533 1.00 95.94 182 LYS A C 1
ATOM 1536 O O . LYS A 1 182 ? -4.323 -0.702 17.253 1.00 95.94 182 LYS A O 1
ATOM 1541 N N . LEU A 1 183 ? -4.965 -2.430 18.536 1.00 96.69 183 LEU A N 1
ATOM 1542 C CA . LEU A 1 183 ? -3.858 -2.303 19.480 1.00 96.69 183 LEU A CA 1
ATOM 1543 C C . LEU A 1 183 ? -2.483 -2.450 18.817 1.00 96.69 183 LEU A C 1
ATOM 1545 O O . LEU A 1 183 ? -1.529 -1.859 19.309 1.00 96.69 183 LEU A O 1
ATOM 1549 N N . VAL A 1 184 ? -2.336 -3.245 17.747 1.00 97.75 184 VAL A N 1
ATOM 1550 C CA . VAL A 1 184 ? -1.029 -3.348 17.075 1.00 97.75 184 VAL A CA 1
ATOM 1551 C C . VAL A 1 184 ? -0.756 -2.095 16.247 1.00 97.75 184 VAL A C 1
ATOM 1553 O O . VAL A 1 184 ? 0.315 -1.520 16.386 1.00 97.75 184 VAL A O 1
ATOM 1556 N N . PHE A 1 185 ? -1.734 -1.595 15.489 1.00 97.00 185 PHE A N 1
ATOM 1557 C CA . PHE A 1 185 ? -1.547 -0.379 14.693 1.00 97.00 185 PHE A CA 1
ATOM 1558 C C . PHE A 1 185 ? -1.283 0.856 15.566 1.00 97.00 185 PHE A C 1
ATOM 1560 O O . PHE A 1 185 ? -0.356 1.601 15.273 1.00 97.00 185 PHE A O 1
ATOM 1567 N N . GLU A 1 186 ? -2.013 1.041 16.670 1.00 94.19 186 GLU A N 1
ATOM 1568 C CA . GLU A 1 186 ? -1.802 2.173 17.593 1.00 94.19 186 GLU A CA 1
ATOM 1569 C C . GLU A 1 186 ? -0.447 2.124 18.322 1.00 94.19 186 GLU A C 1
ATOM 1571 O O . GLU A 1 186 ? 0.097 3.158 18.710 1.00 94.19 186 GLU A O 1
ATOM 1576 N N . ASN A 1 187 ? 0.107 0.927 18.540 1.00 96.06 187 ASN A N 1
ATOM 1577 C CA . ASN A 1 187 ? 1.411 0.777 19.185 1.00 96.06 187 ASN A CA 1
ATOM 1578 C C . ASN A 1 187 ? 2.571 1.019 18.217 1.00 96.06 187 ASN A C 1
ATOM 1580 O O . ASN A 1 187 ? 3.568 1.630 18.614 1.00 96.06 187 ASN A O 1
ATOM 1584 N N . GLU A 1 188 ? 2.442 0.524 16.985 1.00 96.75 188 GLU A N 1
ATOM 1585 C CA . GLU A 1 188 ? 3.482 0.618 15.960 1.00 96.75 188 GLU A CA 1
ATOM 1586 C C . GLU A 1 188 ? 3.519 2.006 15.310 1.00 96.75 188 GLU A C 1
ATOM 1588 O O . GLU A 1 188 ? 4.595 2.560 15.093 1.00 96.75 188 GLU A O 1
ATOM 1593 N N . TYR A 1 189 ? 2.359 2.623 15.081 1.00 94.06 189 TYR A N 1
ATOM 1594 C CA . TYR A 1 189 ? 2.274 3.957 14.500 1.00 94.06 189 TYR A CA 1
ATOM 1595 C C . TYR A 1 189 ? 1.940 4.994 15.565 1.00 94.06 189 TYR A C 1
ATOM 1597 O O . TYR A 1 189 ? 0.846 5.025 16.125 1.00 94.06 189 TYR A O 1
ATOM 1605 N N . LYS A 1 190 ? 2.895 5.888 15.827 1.00 90.38 190 LYS A N 1
ATOM 1606 C CA . LYS A 1 190 ? 2.740 6.980 16.791 1.00 90.38 190 LYS A CA 1
ATOM 1607 C C . LYS A 1 190 ? 2.801 8.311 16.074 1.00 90.38 190 LYS A C 1
ATOM 1609 O O . LYS A 1 190 ? 3.798 8.631 15.438 1.00 90.38 190 LYS A O 1
ATOM 1614 N N . VAL A 1 191 ? 1.754 9.099 16.254 1.00 91.88 191 VAL A N 1
ATOM 1615 C CA . VAL A 1 191 ? 1.648 10.452 15.713 1.00 91.88 191 VAL A CA 1
ATOM 1616 C C . VAL A 1 191 ? 1.909 11.437 16.845 1.00 91.88 191 VAL A C 1
ATOM 1618 O O . VAL A 1 191 ? 1.352 11.312 17.939 1.00 91.88 191 VAL A O 1
ATOM 1621 N N . SER A 1 192 ? 2.781 12.417 16.610 1.00 93.44 192 SER A N 1
ATOM 1622 C CA . SER A 1 192 ? 3.019 13.471 17.604 1.00 93.44 192 SER A CA 1
ATOM 1623 C C . SER A 1 192 ? 1.771 14.343 17.783 1.00 93.44 192 SER A C 1
ATOM 1625 O O . SER A 1 192 ? 1.003 14.523 16.843 1.00 93.44 192 SER A O 1
ATOM 1627 N N . GLU A 1 193 ? 1.575 14.971 18.948 1.00 94.31 193 GLU A N 1
ATOM 1628 C CA . GLU A 1 193 ? 0.420 15.866 19.152 1.00 94.31 193 GLU A CA 1
ATOM 1629 C C . GLU A 1 193 ? 0.338 16.978 18.097 1.00 94.31 193 GLU A C 1
ATOM 1631 O O . GLU A 1 193 ? -0.748 17.382 17.682 1.00 94.31 193 GLU A O 1
ATOM 1636 N N . ASN A 1 194 ? 1.493 17.487 17.660 1.00 94.88 194 ASN A N 1
ATOM 1637 C CA . ASN A 1 194 ? 1.535 18.533 16.653 1.00 94.88 194 ASN A CA 1
ATOM 1638 C C . ASN A 1 194 ? 1.105 18.019 15.277 1.00 94.88 194 ASN A C 1
ATOM 1640 O O . ASN A 1 194 ? 0.287 18.659 14.625 1.00 94.88 194 ASN A O 1
ATOM 1644 N N . GLU A 1 195 ? 1.620 16.863 14.865 1.00 93.50 195 GLU A N 1
ATOM 1645 C CA . GLU A 1 195 ? 1.229 16.210 13.615 1.00 93.50 195 GLU A CA 1
ATOM 1646 C C . GLU A 1 195 ? -0.258 15.843 13.625 1.00 93.50 195 GLU A C 1
ATOM 1648 O O . GLU A 1 195 ? -0.973 16.163 12.681 1.00 93.50 195 GLU A O 1
ATOM 1653 N N . HIS A 1 196 ? -0.756 15.295 14.736 1.00 93.56 196 HIS A N 1
ATOM 1654 C CA . HIS A 1 196 ? -2.167 14.957 14.901 1.00 93.56 196 HIS A CA 1
ATOM 1655 C C . HIS A 1 196 ? -3.070 16.180 14.694 1.00 93.56 196 HIS A C 1
ATOM 1657 O O . HIS A 1 196 ? -4.068 16.105 13.980 1.00 93.56 196 HIS A O 1
ATOM 1663 N N . ARG A 1 197 ? -2.702 17.345 15.248 1.00 94.19 197 ARG A N 1
ATOM 1664 C CA . ARG A 1 197 ? -3.452 18.592 15.020 1.00 94.19 197 ARG A CA 1
ATOM 1665 C C . ARG A 1 197 ? -3.469 19.024 13.556 1.00 94.19 197 ARG A C 1
ATOM 1667 O O . ARG A 1 197 ? -4.491 19.540 13.116 1.00 94.19 197 ARG A O 1
ATOM 1674 N N . GLU A 1 198 ? -2.370 18.865 12.824 1.00 93.69 198 GLU A N 1
ATOM 1675 C CA . GLU A 1 198 ? -2.324 19.219 11.399 1.00 93.69 198 GLU A CA 1
ATOM 1676 C C . GLU A 1 198 ? -3.144 18.240 10.550 1.00 93.69 198 GLU A C 1
ATOM 1678 O O . GLU A 1 198 ? -3.929 18.677 9.709 1.00 93.69 198 GLU A O 1
ATOM 1683 N N . ILE A 1 199 ? -3.074 16.940 10.850 1.00 93.94 199 ILE A N 1
ATOM 1684 C CA . ILE A 1 199 ? -3.907 15.908 10.219 1.00 93.94 199 ILE A CA 1
ATOM 1685 C C . ILE A 1 199 ? -5.395 16.222 10.407 1.00 93.94 199 ILE A C 1
ATOM 1687 O O . ILE A 1 199 ? -6.140 16.259 9.432 1.00 93.94 199 ILE A O 1
ATOM 1691 N N . LEU A 1 200 ? -5.838 16.519 11.634 1.00 93.25 200 LEU A N 1
ATOM 1692 C CA . LEU A 1 200 ? -7.248 16.822 11.911 1.00 93.25 200 LEU A CA 1
ATOM 1693 C C . LEU A 1 200 ? -7.760 18.064 11.165 1.00 93.25 200 LEU A C 1
ATOM 1695 O O . LEU A 1 200 ? -8.944 18.136 10.849 1.00 93.25 200 LEU A O 1
ATOM 1699 N N . LYS A 1 201 ? -6.890 19.039 10.872 1.00 92.50 201 LYS A N 1
ATOM 1700 C CA . LYS A 1 201 ? -7.245 20.211 10.051 1.00 92.50 201 LYS A CA 1
ATOM 1701 C C . LYS A 1 201 ? -7.352 19.871 8.565 1.00 92.50 201 LYS A C 1
ATOM 1703 O O . LYS A 1 201 ? -8.116 20.522 7.858 1.00 92.50 201 LYS A O 1
ATOM 1708 N N . ALA A 1 202 ? -6.558 18.909 8.095 1.00 91.12 202 ALA A N 1
ATOM 1709 C CA . ALA A 1 202 ? -6.533 18.472 6.702 1.00 91.12 202 ALA A CA 1
ATOM 1710 C C . ALA A 1 202 ? -7.627 17.439 6.378 1.00 91.12 202 ALA A C 1
ATOM 1712 O O . ALA A 1 202 ? -8.013 17.299 5.217 1.00 91.12 202 ALA A O 1
ATOM 1713 N N . LEU A 1 203 ? -8.125 16.715 7.385 1.00 93.19 203 LEU A N 1
ATOM 1714 C CA . LEU A 1 203 ? -9.105 15.654 7.202 1.00 93.19 203 LEU A CA 1
ATOM 1715 C C . LEU A 1 203 ? -10.526 16.187 6.937 1.00 93.19 203 LEU A C 1
ATOM 1717 O O . LEU A 1 203 ? -11.046 17.005 7.699 1.00 93.19 203 LEU A O 1
ATOM 1721 N N . PRO A 1 204 ? -11.211 15.666 5.905 1.00 92.38 204 PRO A N 1
ATOM 1722 C CA . PRO A 1 204 ? -12.633 15.903 5.684 1.00 92.38 204 PRO A CA 1
ATOM 1723 C C . PRO A 1 204 ? -13.491 15.376 6.841 1.00 92.38 204 PRO A C 1
ATOM 1725 O O . PRO A 1 204 ? -13.149 14.384 7.488 1.00 92.38 204 PRO A O 1
ATOM 1728 N N . THR A 1 205 ? -14.654 15.995 7.065 1.00 90.12 205 THR A N 1
ATOM 1729 C CA . THR A 1 205 ? -15.543 15.686 8.202 1.00 90.12 205 THR A CA 1
ATOM 1730 C C . THR A 1 205 ? -15.962 14.217 8.274 1.00 90.12 205 THR A C 1
ATOM 1732 O O . THR A 1 205 ? -16.074 13.672 9.370 1.00 90.12 205 THR A O 1
ATOM 1735 N N . ASP A 1 206 ? -16.129 13.549 7.132 1.00 88.25 206 ASP A N 1
ATOM 1736 C CA . ASP A 1 206 ? -16.505 12.132 7.090 1.00 88.25 206 ASP A CA 1
ATOM 1737 C C . ASP A 1 206 ? -15.467 11.236 7.784 1.00 88.25 206 ASP A C 1
ATOM 1739 O O . ASP A 1 206 ? -15.836 10.302 8.501 1.00 88.25 206 ASP A O 1
ATOM 1743 N N . TYR A 1 207 ? -14.175 11.550 7.651 1.00 90.75 207 TYR A N 1
ATOM 1744 C CA . TYR A 1 207 ? -13.103 10.817 8.331 1.00 90.75 207 TYR A CA 1
ATOM 1745 C C . TYR A 1 207 ? -13.118 11.049 9.841 1.00 90.75 207 TYR A C 1
ATOM 1747 O O . TYR A 1 207 ? -12.927 10.103 10.598 1.00 90.75 207 TYR A O 1
ATOM 1755 N N . LEU A 1 208 ? -13.420 12.273 10.285 1.00 88.31 208 LEU A N 1
ATOM 1756 C CA . LEU A 1 208 ? -13.455 12.632 11.710 1.00 88.31 208 LEU A CA 1
ATOM 1757 C C . LEU A 1 208 ? -14.513 11.855 12.505 1.00 88.31 208 LEU A C 1
ATOM 1759 O O . LEU A 1 208 ? -14.400 11.735 13.715 1.00 88.31 208 LEU A O 1
ATOM 1763 N N . SER A 1 209 ? -15.544 11.322 11.845 1.00 86.69 209 SER A N 1
ATOM 1764 C CA . SER A 1 209 ? -16.546 10.475 12.507 1.00 86.69 209 SER A CA 1
ATOM 1765 C C . SER A 1 209 ? -16.078 9.034 12.778 1.00 86.69 209 SER A C 1
ATOM 1767 O O . SER A 1 209 ? -16.805 8.272 13.416 1.00 86.69 209 SER A O 1
ATOM 1769 N N . HIS A 1 210 ? -14.884 8.664 12.299 1.00 84.56 210 HIS A N 1
ATOM 1770 C CA . HIS A 1 210 ? -14.315 7.313 12.373 1.00 84.56 210 HIS A CA 1
ATOM 1771 C C . HIS A 1 210 ? -12.977 7.239 13.135 1.00 84.56 210 HIS A C 1
ATOM 1773 O O . HIS A 1 210 ? -12.398 6.153 13.210 1.00 84.56 210 HIS A O 1
ATOM 1779 N N . ILE A 1 211 ? -12.495 8.369 13.662 1.00 82.88 211 ILE A N 1
ATOM 1780 C CA . ILE A 1 211 ? -11.254 8.525 14.442 1.00 82.88 211 ILE A CA 1
ATOM 1781 C C . ILE A 1 211 ? -11.645 8.947 15.858 1.00 82.88 211 ILE A C 1
ATOM 1783 O O . ILE A 1 211 ? -11.130 8.340 16.821 1.00 82.88 211 ILE A O 1
#

Sequence (211 aa):
MRDEFDEQLKVFSTSENLDVSKKYLQKYWLFEKDYLEKWQPIQKALFKNNTFFPEFVFNKKLQIFVTGGGRIFPQSDFESLKICMNKSGDKEFVIIQNINNSDAPQIYYKGERLKPHPFLRFKFPAHVDWKELLSGDGISEHLFEMPFKDYFVFGDSGNWGMYVANDHYYPLIIFGFVEDLKLVFENEYKVSENEHREILKALPTDYLSHI

Foldseek 3Di:
DVVLLVLLLVPQPDPVCSVLLNVLCVVWPQDPVNCVPQPVVLLVQFFPPLDAPVPDTGDDLFQKDKFFAQWPDDLLVLVLVLLLCVLLVFQKKKKWWDDNPVPLPQDDDPNDRDDRRRTDITMDTSPDHPVSCCSNHRSSCCHGVGQQTWIWMDGSSSQKIWIFRRNDPTTMIMITGHPSSVVSNPVSDDDDPVRVVVVVVVHDPVVVVND

pLDDT: mean 89.73, std 11.83, range [43.94, 98.81]

Secondary structure (DSSP, 8-state):
-HHHHHHHHHHH--SSSHHHHHHHHHHHB--HHHIIIIIHHHHHHHB-TT--TTS--B-S--EEEEEE-SSS--HHHHHHHHHHHHHHT-SEEEEEE---TT-----EETTEEPPPPPPPEEEEETT--HHHHT-STHHHHHHHT-TT--EEEEETTSSEEEEEE-SSSS-EEEEEE-GGGHHHHHHH----HHHHHHHHHHS-HHHHTT-